Protein AF-A0A945GCM0-F1 (afdb_monomer_lite)

Secondary structure (DSSP, 8-state):
-HHHHHHHHHHHHHHHHHHHHHHHHHHTS-S-------TT-------SGGG-PPPS--TTEEEEEETTEEEEEE---HHHHHHHHTTPEEEEEE-TTS-EEEEEEPTTS-EEEHHHHHTTSS-TTS--TTSSEEEEEEEE-TT-SS-EEEEETTS-EEEEEESSHHHHHHHHHHTTS---EEEEEEEEES-SSGGGEEEEEEEEEE-TT-------HHHHHHHHHHHHHT-HHHHHHTEEEEEEEEEEE-SSTTEEEEEEEEEETTTEEEEEEEEEETTEEEEEEE--S--PPPBPSGGGTT-SS-------EEEEEEE--TT--SS---EEEEEESSHHHHHT---SSEEEEEEEES----

pLDDT: mean 76.61, std 16.6, range [28.48, 97.81]

Foldseek 3Di:
DPVVVVVVVVVVVVVVCCVVVVVVVVVVPPDDPDDDDDDPPDDDQDDALVVPDDDPDDQFWGFHDDPSDGDTDGNDDSLCVVLVVLVWDWDWDQQLLRDTWIKTQHPVRAIDTSVCVVVVVDDPPRGDVVPAKFKFAWEFQPPDPQTIWTQTPVRDIAGEDAPDLSVRLASVARYPVRFIWMFGADKDACPPTRVNIYGHTDDTPGPHPDDFQHDDPVLLVVLQVVCCVPDPCCVVQVWDDKDWPDWADDSHSAWIWTWIWTAGPRPGIWIWIFIDGSSDTPDIGTPPDPPPDFAALPVLPPPPDDDPQFFKKKFKKWFADPPDPDDDTDIDIDMDRDQNRQQPDDDPGMHTRGIGTDYDDD

Sequence (362 aa):
MQKKYLILFFLILIVIALGVGGWFFYSYNLDDEKVILNVNNNVLTCEKNEDCIPDEPLVGAQYLYENNKCTKKSLGSPASTYCQKENGTLEERIDIRGGKYMVCIFNDNSECEEWKFFKEECSPGDFDPNDNVWEGKIIRLRGAVYDDYFEMLNGEKIGIDSTDSNIKDILIAIQDKNETIKISGEIEENVSDVGNKRLNAKEILDLGEITFKEVSQDESQEVALKAVEDSDDYIKDKGEKIELIETIKVNCPYCWTFRFYYFSKKAGEKILDVLMQEGEVKDISFVSEKKQKLYDCIEFAIVETCTSEHDPVCAKIQELIPGINESTKNMKWKDFSNACEACTYSGKTETVVGYKMGKCQN

Structure (mmCIF, N/CA/C/O backbone):
data_AF-A0A945GCM0-F1
#
_entry.id   AF-A0A945GCM0-F1
#
loop_
_atom_site.group_PDB
_atom_site.id
_atom_site.type_symbol
_atom_site.label_atom_id
_atom_site.label_alt_id
_atom_site.label_comp_id
_atom_site.label_asym_id
_atom_site.label_entity_id
_atom_site.label_seq_id
_atom_site.pdbx_PDB_ins_code
_atom_site.Cartn_x
_atom_site.Cartn_y
_atom_site.Cartn_z
_atom_site.occupancy
_atom_site.B_iso_or_equiv
_atom_site.auth_seq_id
_atom_site.auth_comp_id
_atom_site.auth_asym_id
_atom_site.auth_atom_id
_atom_site.pdbx_PDB_model_num
ATOM 1 N N . MET A 1 1 ? -24.389 72.330 50.801 1.00 56.88 1 MET A N 1
ATOM 2 C CA . MET A 1 1 ? -24.071 70.883 50.738 1.00 56.88 1 MET A CA 1
ATOM 3 C C . MET A 1 1 ? -23.761 70.358 49.329 1.00 56.88 1 MET A C 1
ATOM 5 O O . MET A 1 1 ? -23.033 69.385 49.240 1.00 56.88 1 MET A O 1
ATOM 9 N N . GLN A 1 2 ? -24.196 70.993 48.230 1.00 60.78 2 GLN A N 1
ATOM 10 C CA . GLN A 1 2 ? -24.051 70.435 46.868 1.00 60.78 2 GLN A CA 1
ATOM 11 C C . GLN A 1 2 ? -22.624 70.399 46.271 1.00 60.78 2 GLN A C 1
ATOM 13 O O . GLN A 1 2 ? -22.307 69.466 45.543 1.00 60.78 2 GLN A O 1
ATOM 18 N N . LYS A 1 3 ? -21.720 71.339 46.598 1.00 59.78 3 LYS A N 1
ATOM 19 C CA . LYS A 1 3 ? -20.359 71.360 46.004 1.00 59.78 3 LYS A CA 1
ATOM 20 C C . LYS A 1 3 ? -19.462 70.182 46.423 1.00 59.78 3 LYS A C 1
ATOM 22 O O . LYS A 1 3 ? -18.618 69.769 45.639 1.00 59.78 3 LYS A O 1
ATOM 27 N N . LYS A 1 4 ? -19.654 69.615 47.625 1.00 65.69 4 LYS A N 1
ATOM 28 C CA . LYS A 1 4 ? -18.869 68.453 48.093 1.00 65.69 4 LYS A CA 1
ATOM 29 C C . LYS A 1 4 ? -19.227 67.169 47.336 1.00 65.69 4 LYS A C 1
ATOM 31 O O . LYS A 1 4 ? -18.333 66.397 47.016 1.00 65.69 4 LYS A O 1
ATOM 36 N N . TYR A 1 5 ? -20.501 66.983 46.991 1.00 73.38 5 TYR A N 1
ATOM 37 C CA . TYR A 1 5 ? -20.947 65.823 46.214 1.00 73.38 5 TYR A CA 1
ATOM 38 C C . TYR A 1 5 ? -20.527 65.904 44.745 1.00 73.38 5 TYR A C 1
ATOM 40 O O . TYR A 1 5 ? -20.232 64.877 44.149 1.00 73.38 5 TYR A O 1
ATOM 48 N N . LEU A 1 6 ? -20.414 67.114 44.185 1.00 72.62 6 LEU A N 1
ATOM 49 C CA . LEU A 1 6 ? -19.946 67.300 42.810 1.00 72.62 6 LEU A CA 1
ATOM 50 C C . LEU A 1 6 ? -18.472 66.891 42.643 1.00 72.62 6 LEU A C 1
ATOM 52 O O . LEU A 1 6 ? -18.127 66.213 41.683 1.00 72.62 6 LEU A O 1
ATOM 56 N N . ILE A 1 7 ? -17.615 67.241 43.608 1.00 75.44 7 ILE A N 1
ATOM 57 C CA . ILE A 1 7 ? -16.197 66.843 43.599 1.00 75.44 7 ILE A CA 1
ATOM 58 C C . ILE A 1 7 ? -16.058 65.329 43.806 1.00 75.44 7 ILE A C 1
ATOM 60 O O . ILE A 1 7 ? -15.274 64.684 43.116 1.00 75.44 7 ILE A O 1
ATOM 64 N N . LEU A 1 8 ? -16.856 64.750 44.710 1.00 76.75 8 LEU A N 1
ATOM 65 C CA . LEU A 1 8 ? -16.851 63.306 44.952 1.00 76.75 8 LEU A CA 1
ATOM 66 C C . LEU A 1 8 ? -17.317 62.516 43.716 1.00 76.75 8 LEU A C 1
ATOM 68 O O . LEU A 1 8 ? -16.736 61.487 43.392 1.00 76.75 8 LEU A O 1
ATOM 72 N N . PHE A 1 9 ? -18.310 63.027 42.985 1.00 79.44 9 PHE A N 1
ATOM 73 C CA . PHE A 1 9 ? -18.806 62.421 41.749 1.00 79.44 9 PHE A CA 1
ATOM 74 C C . PHE A 1 9 ? -17.761 62.442 40.622 1.00 79.44 9 PHE A C 1
ATOM 76 O O . PHE A 1 9 ? -17.556 61.430 39.956 1.00 79.44 9 PHE A O 1
ATOM 83 N N . PHE A 1 10 ? -17.037 63.555 40.452 1.00 79.62 10 PHE A N 1
ATOM 84 C CA . PHE A 1 10 ? -15.942 63.635 39.477 1.00 79.62 10 PHE A CA 1
ATOM 85 C C . PHE A 1 10 ? -14.766 62.715 39.830 1.00 79.62 10 PHE A C 1
ATOM 87 O O . PHE A 1 10 ? -14.197 62.092 38.938 1.00 79.62 10 PHE A O 1
ATOM 94 N N . LEU A 1 11 ? -14.433 62.570 41.117 1.00 79.31 11 LEU A N 1
ATOM 95 C CA . LEU A 1 11 ? -13.392 61.635 41.557 1.00 79.31 11 LEU A CA 1
ATOM 96 C C . LEU A 1 11 ? -13.779 60.175 41.285 1.00 79.31 11 LEU A C 1
ATOM 98 O O . LEU A 1 11 ? -12.941 59.404 40.828 1.00 79.31 11 LEU A O 1
ATOM 102 N N . ILE A 1 12 ? -15.047 59.803 41.489 1.00 80.25 12 ILE A N 1
ATOM 103 C CA . ILE A 1 12 ? -15.540 58.451 41.184 1.00 80.25 12 ILE A CA 1
ATOM 104 C C . ILE A 1 12 ? -15.491 58.173 39.673 1.00 80.25 12 ILE A C 1
ATOM 106 O O . ILE A 1 12 ? -15.042 57.104 39.269 1.00 80.25 12 ILE A O 1
ATOM 110 N N . LEU A 1 13 ? -15.874 59.137 38.828 1.00 77.44 13 LEU A N 1
ATOM 111 C CA . LEU A 1 13 ? -15.797 58.982 37.370 1.00 77.44 13 LEU A CA 1
ATOM 112 C C . LEU A 1 13 ? -14.358 58.824 36.861 1.00 77.44 13 LEU A C 1
ATOM 114 O O . LEU A 1 13 ? -14.125 58.028 35.956 1.00 77.44 13 LEU A O 1
ATOM 118 N N . ILE A 1 14 ? -13.392 59.526 37.458 1.00 76.62 14 ILE A N 1
ATOM 119 C CA . ILE A 1 14 ? -11.970 59.383 37.110 1.00 76.62 14 ILE A CA 1
ATOM 120 C C . ILE A 1 14 ? -11.447 57.997 37.509 1.00 76.62 14 ILE A C 1
ATOM 122 O O . ILE A 1 14 ? -10.741 57.367 36.727 1.00 76.62 14 ILE A O 1
ATOM 126 N N . VAL A 1 15 ? -11.828 57.483 38.682 1.00 76.94 15 VAL A N 1
ATOM 127 C CA . VAL A 1 15 ? -11.426 56.136 39.127 1.00 76.94 15 VAL A CA 1
ATOM 128 C C . VAL A 1 15 ? -12.035 55.048 38.234 1.00 76.94 15 VAL A C 1
ATOM 130 O O . VAL A 1 15 ? -11.342 54.098 37.881 1.00 76.94 15 VAL A O 1
ATOM 133 N N . ILE A 1 16 ? -13.290 55.206 37.799 1.00 74.31 16 ILE A N 1
ATOM 134 C CA . ILE A 1 16 ? -13.929 54.278 36.853 1.00 74.31 16 ILE A CA 1
ATOM 135 C C . ILE A 1 16 ? -13.265 54.367 35.470 1.00 74.31 16 ILE A C 1
ATOM 137 O O . ILE A 1 16 ? -12.965 53.334 34.879 1.00 74.31 16 ILE A O 1
ATOM 141 N N . ALA A 1 17 ? -12.965 55.569 34.966 1.00 71.31 17 ALA A N 1
ATOM 142 C CA . ALA A 1 17 ? -12.288 55.744 33.679 1.00 71.31 17 ALA A CA 1
ATOM 143 C C . ALA A 1 17 ? -10.867 55.147 33.671 1.00 71.31 17 ALA A C 1
ATOM 145 O O . ALA A 1 17 ? -10.471 54.529 32.685 1.00 71.31 17 ALA A O 1
ATOM 146 N N . LEU A 1 18 ? -10.126 55.268 34.778 1.00 70.00 18 LEU A N 1
ATOM 147 C CA . LEU A 1 18 ? -8.803 54.653 34.933 1.00 70.00 18 LEU A CA 1
ATOM 148 C C . LEU A 1 18 ? -8.882 53.130 35.124 1.00 70.00 18 LEU A C 1
ATOM 150 O O . LEU A 1 18 ? -8.037 52.416 34.595 1.00 70.00 18 LEU A O 1
ATOM 154 N N . GLY A 1 19 ? -9.904 52.618 35.818 1.00 70.00 19 GLY A N 1
ATOM 155 C CA . GLY A 1 19 ? -10.116 51.178 35.993 1.00 70.00 19 GLY A CA 1
ATOM 156 C C . GLY A 1 19 ? -10.526 50.466 34.699 1.00 70.00 19 GLY A C 1
ATOM 157 O O . GLY A 1 19 ? -9.958 49.433 34.358 1.00 70.00 19 GLY A O 1
ATOM 158 N N . VAL A 1 20 ? -11.466 51.041 33.940 1.00 65.25 20 VAL A N 1
ATOM 159 C CA . VAL A 1 20 ? -11.946 50.459 32.673 1.00 65.25 20 VAL A CA 1
ATOM 160 C C . VAL A 1 20 ? -10.928 50.677 31.548 1.00 65.25 20 VAL A C 1
ATOM 162 O O . VAL A 1 20 ? -10.665 49.756 30.779 1.00 65.25 20 VAL A O 1
ATOM 165 N N . GLY A 1 21 ? -10.289 51.852 31.485 1.00 55.97 21 GLY A N 1
ATOM 166 C CA . GLY A 1 21 ? -9.216 52.135 30.526 1.00 55.97 21 GLY A CA 1
ATOM 167 C C . GLY A 1 21 ? -7.956 51.302 30.775 1.00 55.97 21 GLY A C 1
ATOM 168 O O . GLY A 1 21 ? -7.354 50.812 29.824 1.00 55.97 21 GLY A O 1
ATOM 169 N N . GLY A 1 22 ? -7.594 51.071 32.043 1.00 55.03 22 GLY A N 1
ATOM 170 C CA . GLY A 1 22 ? -6.481 50.195 32.417 1.00 55.03 22 GLY A CA 1
ATOM 171 C C . GLY A 1 22 ? -6.738 48.726 32.079 1.00 55.03 22 GLY A C 1
ATOM 172 O O . GLY A 1 22 ? -5.829 48.046 31.611 1.00 55.03 22 GLY A O 1
ATOM 173 N N . TRP A 1 23 ? -7.977 48.246 32.231 1.00 53.69 23 TRP A N 1
ATOM 174 C CA . TRP A 1 23 ? -8.336 46.871 31.873 1.00 53.69 23 TRP A CA 1
ATOM 175 C C . TRP A 1 23 ? -8.374 46.654 30.351 1.00 53.69 23 TRP A C 1
ATOM 177 O O . TRP A 1 23 ? -7.857 45.650 29.870 1.00 53.69 23 TRP A O 1
ATOM 187 N N . PHE A 1 24 ? -8.859 47.632 29.572 1.00 49.84 24 PHE A N 1
ATOM 188 C CA . PHE A 1 24 ? -8.786 47.582 28.104 1.00 49.84 24 PHE A CA 1
ATOM 189 C C . PHE A 1 24 ? -7.348 47.679 27.566 1.00 49.84 24 PHE A C 1
ATOM 191 O O . PHE A 1 24 ? -7.035 47.009 26.589 1.00 49.84 24 PHE A O 1
ATOM 198 N N . PHE A 1 25 ? -6.456 48.451 28.200 1.00 48.19 25 PHE A N 1
ATOM 199 C CA . PHE A 1 25 ? -5.049 48.553 27.776 1.00 48.19 25 PHE A CA 1
ATOM 200 C C . PHE A 1 25 ? -4.215 47.321 28.168 1.00 48.19 25 PHE A C 1
ATOM 202 O O . PHE A 1 25 ? -3.296 46.938 27.444 1.00 48.19 25 PHE A O 1
ATOM 209 N N . TYR A 1 26 ? -4.551 46.679 29.293 1.00 41.47 26 TYR A N 1
ATOM 210 C CA . TYR A 1 26 ? -3.929 45.426 29.731 1.00 41.47 26 TYR A CA 1
ATOM 211 C C . TYR A 1 26 ? -4.426 44.221 28.916 1.00 41.47 26 TYR A C 1
ATOM 213 O O . TYR A 1 26 ? -3.650 43.318 28.627 1.00 41.47 26 TYR A O 1
ATOM 221 N N . SER A 1 27 ? -5.686 44.236 28.467 1.00 43.31 27 SER A N 1
ATOM 222 C CA . SER A 1 27 ? -6.256 43.155 27.650 1.00 43.31 27 SER A CA 1
ATOM 223 C C . SER A 1 27 ? -5.961 43.273 26.145 1.00 43.31 27 SER A C 1
ATOM 225 O O . SER A 1 27 ? -6.258 42.333 25.420 1.00 43.31 27 SER A O 1
ATOM 227 N N . TYR A 1 28 ? -5.372 44.383 25.672 1.00 40.66 28 TYR A N 1
ATOM 228 C CA . TYR A 1 28 ? -4.916 44.563 24.277 1.00 40.66 28 TYR A CA 1
ATOM 229 C C . TYR A 1 28 ? -3.402 44.350 24.075 1.00 40.66 28 TYR A C 1
ATOM 231 O O . TYR A 1 28 ? -2.911 44.530 22.966 1.00 40.66 28 TYR A O 1
ATOM 239 N N . ASN A 1 29 ? -2.659 43.972 25.124 1.00 40.47 29 ASN A N 1
ATOM 240 C CA . ASN A 1 29 ? -1.226 43.635 25.049 1.00 40.47 29 ASN A CA 1
ATOM 241 C C . ASN A 1 29 ? -0.925 42.172 25.421 1.00 40.47 29 ASN A C 1
ATOM 243 O O . ASN A 1 29 ? 0.203 41.829 25.761 1.00 40.47 29 ASN A O 1
ATOM 247 N N . LEU A 1 30 ? -1.928 41.302 25.353 1.00 41.19 30 LEU A N 1
ATOM 248 C CA . LEU A 1 30 ? -1.775 39.860 25.495 1.00 41.19 30 LEU A CA 1
ATOM 249 C C . LEU A 1 30 ? -2.410 39.213 24.269 1.00 41.19 30 LEU A C 1
ATOM 251 O O . LEU A 1 30 ? -3.547 38.776 24.341 1.00 41.19 30 LEU A O 1
ATOM 255 N N . ASP A 1 31 ? -1.701 39.246 23.143 1.00 35.09 31 ASP A N 1
ATOM 256 C CA . ASP A 1 31 ? -1.637 38.099 22.239 1.00 35.09 31 ASP A CA 1
ATOM 257 C C . ASP A 1 31 ? -0.448 38.236 21.271 1.00 35.09 31 ASP A C 1
ATOM 259 O O . ASP A 1 31 ? -0.264 39.242 20.587 1.00 35.09 31 ASP A O 1
ATOM 263 N N . ASP A 1 32 ? 0.346 37.165 21.275 1.00 37.09 32 ASP A N 1
ATOM 264 C CA . ASP A 1 32 ? 1.418 36.780 20.356 1.00 37.09 32 ASP A CA 1
ATOM 265 C C . ASP A 1 32 ? 2.792 37.468 20.456 1.00 37.09 32 ASP A C 1
ATOM 267 O O . ASP A 1 32 ? 3.440 37.810 19.466 1.00 37.09 32 ASP A O 1
ATOM 271 N N . GLU A 1 33 ? 3.360 37.440 21.662 1.00 40.44 33 GLU A N 1
ATOM 272 C CA . GLU A 1 33 ? 4.740 36.957 21.777 1.00 40.44 33 GLU A CA 1
ATOM 273 C C . GLU A 1 33 ? 4.739 35.444 21.474 1.00 40.44 33 GLU A C 1
ATOM 275 O O . GLU A 1 33 ? 4.429 34.625 22.337 1.00 40.44 33 GLU A O 1
ATOM 280 N N . LYS A 1 34 ? 5.044 35.046 20.230 1.00 35.66 34 LYS A N 1
ATOM 281 C CA . LYS A 1 34 ? 5.357 33.645 19.889 1.00 35.66 34 LYS A CA 1
ATOM 282 C C . LYS A 1 34 ? 6.627 33.537 19.051 1.00 35.66 34 LYS A C 1
ATOM 284 O O . LYS A 1 34 ? 6.614 33.567 17.825 1.00 35.66 34 LYS A O 1
ATOM 289 N N . VAL A 1 35 ? 7.720 33.456 19.810 1.00 28.48 35 VAL A N 1
ATOM 290 C CA . VAL A 1 35 ? 8.760 32.415 19.774 1.00 28.48 35 VAL A CA 1
ATOM 291 C C . VAL A 1 35 ? 9.255 31.975 18.391 1.00 28.48 35 VAL A C 1
ATOM 293 O O . VAL A 1 35 ? 8.584 31.246 17.666 1.00 28.48 35 VAL A O 1
ATOM 296 N N . ILE A 1 36 ? 10.527 32.275 18.124 1.00 41.09 36 ILE A N 1
ATOM 297 C CA . ILE A 1 36 ? 11.419 31.390 17.366 1.00 41.09 36 ILE A CA 1
ATOM 298 C C . ILE A 1 36 ? 12.637 31.142 18.264 1.00 41.09 36 ILE A C 1
ATOM 300 O O . ILE A 1 36 ? 13.264 32.089 18.732 1.00 41.09 36 ILE A O 1
ATOM 304 N N . LEU A 1 37 ? 12.930 29.872 18.547 1.00 33.72 37 LEU A N 1
ATOM 305 C CA . LEU A 1 37 ? 14.079 29.440 19.345 1.00 33.72 37 LEU A CA 1
ATOM 306 C C . LEU A 1 37 ? 15.321 29.307 18.449 1.00 33.72 37 LEU A C 1
ATOM 308 O O . LEU A 1 37 ? 15.250 28.649 17.413 1.00 33.72 37 LEU A O 1
ATOM 312 N N . ASN A 1 38 ? 16.460 29.850 18.891 1.00 41.91 38 ASN A N 1
ATOM 313 C CA . ASN A 1 38 ? 17.788 29.313 18.573 1.00 41.91 38 ASN A CA 1
ATOM 314 C C . ASN A 1 38 ? 18.587 29.153 19.889 1.00 41.91 38 ASN A C 1
ATOM 316 O O . ASN A 1 38 ? 18.409 29.908 20.847 1.00 41.91 38 ASN A O 1
ATOM 320 N N . VAL A 1 39 ? 19.435 28.128 19.921 1.00 44.47 39 VAL A N 1
ATOM 321 C CA . VAL A 1 39 ? 20.019 27.348 21.020 1.00 44.47 39 VAL A CA 1
ATOM 322 C C . VAL A 1 39 ? 20.810 28.154 22.067 1.00 44.47 39 VAL A C 1
ATOM 324 O O . VAL A 1 39 ? 21.116 27.612 23.121 1.00 44.47 39 VAL A O 1
ATOM 327 N N . ASN A 1 40 ? 21.082 29.452 21.871 1.00 42.78 40 ASN A N 1
ATOM 328 C CA . ASN A 1 40 ? 21.893 30.254 22.808 1.00 42.78 40 ASN A CA 1
ATOM 329 C C . ASN A 1 40 ? 21.258 31.574 23.298 1.00 42.78 40 ASN A C 1
ATOM 331 O O . ASN A 1 40 ? 21.956 32.405 23.875 1.00 42.78 40 ASN A O 1
ATOM 335 N N . ASN A 1 41 ? 19.945 31.764 23.128 1.00 43.44 41 ASN A N 1
ATOM 336 C CA . ASN A 1 41 ? 19.143 32.751 23.875 1.00 43.44 41 ASN A CA 1
ATOM 337 C C . ASN A 1 41 ? 19.597 34.239 23.838 1.00 43.44 41 ASN A C 1
ATOM 339 O O . ASN A 1 41 ? 19.288 34.990 24.763 1.00 43.44 41 ASN A O 1
ATOM 343 N N . ASN A 1 42 ? 20.272 34.699 22.775 1.00 41.50 42 ASN A N 1
ATOM 344 C CA . ASN A 1 42 ? 20.586 36.122 22.559 1.00 41.50 42 ASN A CA 1
ATOM 345 C C . ASN A 1 42 ? 19.757 36.715 21.402 1.00 41.50 42 ASN A C 1
ATOM 347 O O . ASN A 1 42 ? 19.630 36.102 20.345 1.00 41.50 42 ASN A O 1
ATOM 351 N N . VAL A 1 43 ? 19.203 37.915 21.616 1.00 39.19 43 VAL A N 1
ATOM 352 C CA . VAL A 1 43 ? 18.285 38.629 20.705 1.00 39.19 43 VAL A CA 1
ATOM 353 C C . VAL A 1 43 ? 19.062 39.309 19.572 1.00 39.19 43 VAL A C 1
ATOM 355 O O . VAL A 1 43 ? 19.948 40.116 19.848 1.00 39.19 43 VAL A O 1
ATOM 358 N N . LEU A 1 44 ? 18.702 39.055 18.309 1.00 46.03 44 LEU A N 1
ATOM 359 C CA . LEU A 1 44 ? 19.162 39.848 17.164 1.00 46.03 44 LEU A CA 1
ATOM 360 C C . LEU A 1 44 ? 17.964 40.424 16.403 1.00 46.03 44 LEU A C 1
ATOM 362 O O . LEU A 1 44 ? 17.046 39.708 16.012 1.00 46.03 44 LEU A O 1
ATOM 366 N N . THR A 1 45 ? 17.984 41.739 16.208 1.00 43.91 45 THR A N 1
ATOM 367 C CA . THR A 1 45 ? 17.124 42.472 15.276 1.00 43.91 45 THR A CA 1
ATOM 368 C C . THR A 1 45 ? 17.833 42.528 13.924 1.00 43.91 45 THR A C 1
ATOM 370 O O . THR A 1 45 ? 18.936 43.065 13.852 1.00 43.91 45 THR A O 1
ATOM 373 N N . CYS A 1 46 ? 17.231 41.973 12.873 1.00 51.19 46 CYS A N 1
ATOM 374 C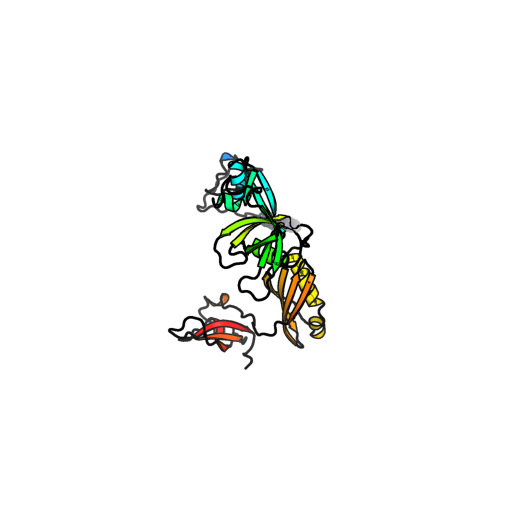 CA . CYS A 1 46 ? 17.788 41.968 11.515 1.00 51.19 46 CYS A CA 1
ATOM 375 C C . CYS A 1 46 ? 17.260 43.171 10.718 1.00 51.19 46 CYS A C 1
ATOM 377 O O . CYS A 1 46 ? 16.071 43.476 10.808 1.00 51.19 46 CYS A O 1
ATOM 379 N N . GLU A 1 47 ? 18.107 43.822 9.917 1.00 52.81 47 GLU A N 1
ATOM 380 C CA . GLU A 1 47 ? 17.706 44.949 9.056 1.00 52.81 47 GLU A CA 1
ATOM 381 C C . GLU A 1 47 ? 17.779 44.598 7.559 1.00 52.81 47 GLU A C 1
ATOM 383 O O . GLU A 1 47 ? 17.201 45.312 6.733 1.00 52.81 47 GLU A O 1
ATOM 388 N N . LYS A 1 48 ? 18.484 43.515 7.188 1.00 57.62 48 LYS A N 1
ATOM 389 C CA . LYS A 1 48 ? 18.696 43.092 5.792 1.00 57.62 48 LYS A CA 1
ATOM 390 C C . LYS A 1 48 ? 18.716 41.568 5.630 1.00 57.62 48 LYS A C 1
ATOM 392 O O . LYS A 1 48 ? 18.875 40.823 6.590 1.00 57.62 48 LYS A O 1
ATOM 397 N N . ASN A 1 49 ? 18.594 41.104 4.381 1.00 51.91 49 ASN A N 1
ATOM 398 C CA . ASN A 1 49 ? 18.640 39.677 4.022 1.00 51.91 49 ASN A CA 1
ATOM 399 C C . ASN A 1 49 ? 19.928 38.977 4.482 1.00 51.91 49 ASN A C 1
ATOM 401 O O . ASN A 1 49 ? 19.880 37.798 4.820 1.00 51.91 49 ASN A O 1
ATOM 405 N N . GLU A 1 50 ? 21.064 39.684 4.499 1.00 54.72 50 GLU A N 1
ATOM 406 C CA . GLU A 1 50 ? 22.354 39.116 4.912 1.00 54.72 50 GLU A CA 1
ATOM 407 C C . GLU A 1 50 ? 22.403 38.739 6.406 1.00 54.72 50 GLU A C 1
ATOM 409 O O . GLU A 1 50 ? 23.241 37.932 6.801 1.00 54.72 50 GLU A O 1
ATOM 414 N N . ASP A 1 51 ? 21.486 39.276 7.219 1.00 54.94 51 ASP A N 1
ATOM 415 C CA . ASP A 1 51 ? 21.392 38.996 8.656 1.00 54.94 51 ASP A CA 1
ATOM 416 C C . ASP A 1 51 ? 20.603 37.704 8.956 1.00 54.94 51 ASP A C 1
ATOM 418 O O . ASP A 1 51 ? 20.639 37.199 10.079 1.00 54.94 51 ASP A O 1
ATOM 422 N N . CYS A 1 52 ? 19.881 37.152 7.973 1.00 58.41 52 CYS A N 1
ATOM 423 C CA . CYS A 1 52 ? 19.115 35.913 8.113 1.00 58.41 52 CYS A CA 1
ATOM 424 C C . CYS A 1 52 ? 20.010 34.689 7.806 1.00 58.41 52 CYS A C 1
ATOM 426 O O . CYS A 1 52 ? 19.827 34.013 6.792 1.00 58.41 52 CYS A O 1
ATOM 428 N N . ILE A 1 53 ? 21.004 34.411 8.656 1.00 54.16 53 ILE A N 1
ATOM 429 C CA . ILE A 1 53 ? 21.932 33.277 8.480 1.00 54.16 53 ILE A CA 1
ATOM 430 C C . ILE A 1 53 ? 21.308 32.000 9.082 1.00 54.16 53 ILE A C 1
ATOM 432 O O . ILE A 1 53 ? 20.976 32.004 10.269 1.00 54.16 53 ILE A O 1
ATOM 436 N N . PRO A 1 54 ? 21.121 30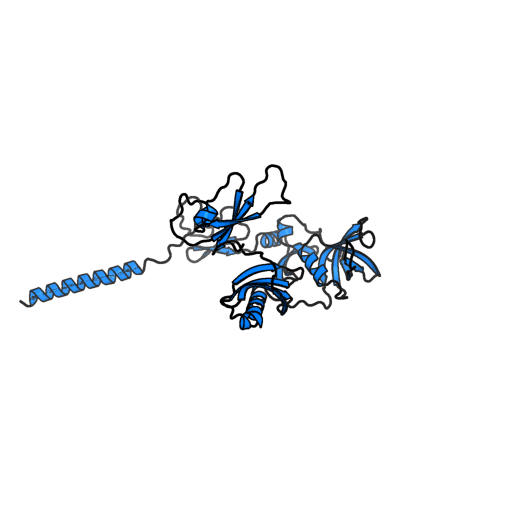.909 8.313 1.00 52.34 54 PRO A N 1
ATOM 437 C CA . PRO A 1 54 ? 20.665 29.636 8.866 1.00 52.34 54 PRO A CA 1
ATOM 438 C C . PRO A 1 54 ? 21.787 28.939 9.650 1.00 52.34 54 PRO A C 1
ATOM 440 O O . PRO A 1 54 ? 22.953 29.019 9.264 1.00 52.34 54 PRO A O 1
ATOM 443 N N . ASP A 1 55 ? 21.431 28.186 10.694 1.00 45.47 55 ASP A N 1
ATOM 444 C CA . ASP A 1 55 ? 22.335 27.163 11.226 1.00 45.47 55 ASP A CA 1
ATOM 445 C C . ASP A 1 55 ? 22.486 26.057 10.173 1.00 45.47 55 ASP A C 1
ATOM 447 O O . ASP A 1 55 ? 21.497 25.530 9.647 1.00 45.47 55 ASP A O 1
ATOM 451 N N . GLU A 1 56 ? 23.726 25.726 9.820 1.00 49.66 56 GLU A N 1
ATOM 452 C CA . GLU A 1 56 ? 23.995 24.619 8.908 1.00 49.66 56 GLU A CA 1
ATOM 453 C C . GLU A 1 56 ? 23.638 23.257 9.541 1.00 49.66 56 GLU A C 1
ATOM 455 O O . GLU A 1 56 ? 23.829 23.072 10.746 1.00 49.66 56 GLU A O 1
ATOM 460 N N . PRO A 1 57 ? 23.208 22.261 8.737 1.00 46.69 57 PRO A N 1
ATOM 461 C CA . PRO A 1 57 ? 22.873 22.335 7.318 1.00 46.69 57 PRO A CA 1
ATOM 462 C C . PRO A 1 57 ? 21.354 22.211 7.118 1.00 46.69 57 PRO A C 1
ATOM 464 O O . PRO A 1 57 ? 20.796 21.115 7.126 1.00 46.69 57 PRO A O 1
ATOM 467 N N . LEU A 1 58 ? 20.666 23.330 6.879 1.00 47.75 58 LEU A N 1
ATOM 468 C CA . LEU A 1 58 ? 19.296 23.312 6.356 1.00 47.75 58 LEU A CA 1
ATOM 469 C C . LEU A 1 58 ? 19.319 23.464 4.832 1.00 47.75 58 LEU A C 1
ATOM 471 O O . LEU A 1 58 ? 19.203 24.561 4.288 1.00 47.75 58 LEU A O 1
ATOM 475 N N . VAL A 1 59 ? 19.455 22.338 4.131 1.00 47.03 59 VAL A N 1
ATOM 476 C CA . VAL A 1 59 ? 19.210 22.263 2.685 1.00 47.03 59 VAL A CA 1
ATOM 477 C C . VAL A 1 59 ? 17.689 22.338 2.462 1.00 47.03 59 VAL A C 1
ATOM 479 O O . VAL A 1 59 ? 16.940 21.629 3.126 1.00 47.03 59 VAL A O 1
ATOM 482 N N . GLY A 1 60 ? 17.209 23.216 1.575 1.00 46.38 60 GLY A N 1
ATOM 483 C CA . GLY A 1 60 ? 15.784 23.296 1.190 1.00 46.38 60 GLY A CA 1
ATOM 484 C C . GLY A 1 60 ? 14.959 24.443 1.798 1.00 46.38 60 GLY A C 1
ATOM 485 O O . GLY A 1 60 ? 13.755 24.532 1.557 1.00 46.38 60 GLY A O 1
ATOM 486 N N . ALA A 1 61 ? 15.563 25.374 2.545 1.00 50.59 61 ALA A N 1
ATOM 487 C CA . ALA A 1 61 ? 14.887 26.611 2.952 1.00 50.59 61 ALA A CA 1
ATOM 488 C C . ALA A 1 61 ? 15.801 27.835 2.832 1.00 50.59 61 ALA A C 1
ATOM 490 O O . ALA A 1 61 ? 16.960 27.790 3.231 1.00 50.59 61 ALA A O 1
ATOM 491 N N . GLN A 1 62 ? 15.259 28.940 2.318 1.00 53.59 62 GLN A N 1
ATOM 492 C CA . GLN A 1 62 ? 15.889 30.260 2.368 1.00 53.59 62 GLN A CA 1
ATOM 493 C C . GLN A 1 62 ? 15.109 31.139 3.340 1.00 53.59 62 GLN A C 1
ATOM 495 O O . GLN A 1 62 ? 13.878 31.108 3.359 1.00 53.59 62 GLN A O 1
ATOM 500 N N . TYR A 1 63 ? 15.803 31.953 4.128 1.00 57.19 63 TYR A N 1
ATOM 501 C CA . TYR A 1 63 ? 15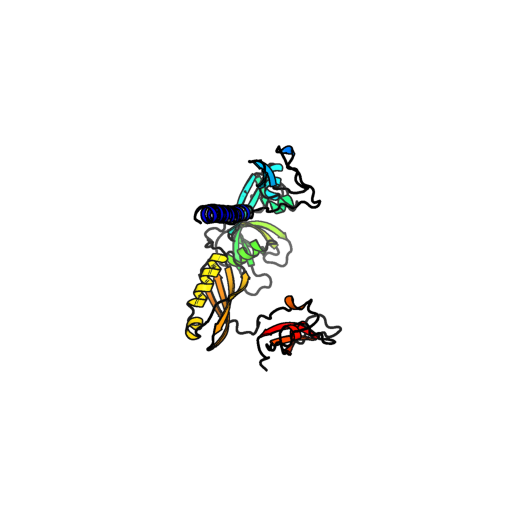.167 33.013 4.901 1.00 57.19 63 TYR A CA 1
ATOM 502 C C . TYR A 1 63 ? 15.231 34.312 4.094 1.00 57.19 63 TYR A C 1
ATOM 504 O O . TYR A 1 63 ? 16.310 34.744 3.698 1.00 57.19 63 TYR A O 1
ATOM 512 N N . LEU A 1 64 ? 14.070 34.905 3.811 1.00 56.47 64 LEU A N 1
ATOM 513 C CA . LEU A 1 64 ? 13.956 36.200 3.136 1.00 56.47 64 LEU A CA 1
ATOM 514 C C . LEU A 1 64 ? 13.416 37.241 4.114 1.00 56.47 64 LEU A C 1
ATOM 516 O O . LEU A 1 64 ? 12.453 36.985 4.837 1.00 56.47 64 LEU A O 1
ATOM 520 N N . TYR A 1 65 ? 14.030 38.416 4.120 1.00 56.12 65 TYR A N 1
ATOM 521 C CA . TYR A 1 65 ? 13.574 39.578 4.860 1.00 56.12 65 TYR A CA 1
ATOM 522 C C . TYR A 1 65 ? 12.377 40.210 4.149 1.00 56.12 65 TYR A C 1
ATOM 524 O O . TYR A 1 65 ? 12.510 40.822 3.088 1.00 56.12 65 TYR A O 1
ATOM 532 N N . GLU A 1 66 ? 11.206 40.090 4.763 1.00 59.47 66 GLU A N 1
ATOM 533 C CA . GLU A 1 66 ? 9.982 40.759 4.332 1.00 59.47 66 GLU A CA 1
ATOM 534 C C . GLU A 1 66 ? 9.303 41.371 5.566 1.00 59.47 66 GLU A C 1
ATOM 536 O O . GLU A 1 66 ? 9.180 40.728 6.606 1.00 59.47 66 GLU A O 1
ATOM 541 N N . ASN A 1 67 ? 8.874 42.636 5.478 1.00 60.66 67 ASN A N 1
ATOM 542 C CA . ASN A 1 67 ? 8.147 43.341 6.547 1.00 60.66 67 ASN A CA 1
ATOM 543 C C . ASN A 1 67 ? 8.816 43.283 7.939 1.00 60.66 67 ASN A C 1
ATOM 545 O O . ASN A 1 67 ? 8.153 43.015 8.940 1.00 60.66 67 ASN A O 1
ATOM 549 N N . ASN A 1 68 ? 10.123 43.550 8.012 1.00 58.41 68 ASN A N 1
ATOM 550 C CA . ASN A 1 68 ? 10.906 43.525 9.257 1.00 58.41 68 ASN A CA 1
ATOM 551 C C . ASN A 1 68 ? 10.975 42.150 9.947 1.00 58.41 68 ASN A C 1
ATOM 553 O O . ASN A 1 68 ? 11.177 42.074 11.160 1.00 58.41 68 ASN A O 1
ATOM 557 N N . LYS A 1 69 ? 10.824 41.056 9.188 1.00 53.44 69 LYS A N 1
ATOM 558 C CA . LYS A 1 69 ? 10.917 39.683 9.695 1.00 53.44 69 LYS A CA 1
ATOM 559 C C . LYS A 1 69 ? 11.642 38.772 8.700 1.00 53.44 69 LYS A C 1
ATOM 561 O O . LYS A 1 69 ? 11.422 38.859 7.496 1.00 53.44 69 LYS A O 1
ATOM 566 N N . CYS A 1 70 ? 12.482 37.865 9.205 1.00 56.47 70 CYS A N 1
ATOM 567 C CA . CYS A 1 70 ? 13.004 36.759 8.399 1.00 56.47 70 CYS A CA 1
ATOM 568 C C . CYS A 1 70 ? 11.887 35.717 8.224 1.00 56.47 70 CYS A C 1
ATOM 570 O O . CYS A 1 70 ? 11.454 35.076 9.185 1.00 56.47 70 CYS A O 1
ATOM 572 N N . THR A 1 71 ? 11.416 35.545 6.995 1.00 54.94 71 THR A N 1
ATOM 573 C CA . THR A 1 71 ? 10.360 34.597 6.633 1.00 54.94 71 THR A CA 1
ATOM 574 C C . THR A 1 71 ? 10.994 33.361 6.011 1.00 54.94 71 THR A C 1
ATOM 576 O O . THR A 1 71 ? 11.754 33.470 5.049 1.00 54.94 71 THR A O 1
ATOM 579 N N . LYS A 1 72 ? 10.697 32.176 6.556 1.00 58.78 72 LYS A N 1
ATOM 580 C CA . LYS A 1 72 ? 11.167 30.908 5.987 1.00 58.78 72 LYS A CA 1
ATOM 581 C C . LYS A 1 72 ? 10.410 30.641 4.688 1.00 58.78 72 LYS A C 1
ATOM 583 O O . LYS A 1 72 ? 9.207 30.390 4.716 1.00 58.78 72 LYS A O 1
ATOM 588 N N . LYS A 1 73 ? 11.119 30.659 3.565 1.00 56.03 73 LYS A N 1
ATOM 589 C CA . LYS A 1 73 ? 10.609 30.254 2.258 1.00 56.03 73 LYS A CA 1
ATOM 590 C C . LYS A 1 73 ? 11.155 28.870 1.922 1.00 56.03 73 LYS A C 1
ATOM 592 O O . LYS A 1 73 ? 12.362 28.643 1.984 1.00 56.03 73 LYS A O 1
ATOM 597 N N . SER A 1 74 ? 10.261 27.938 1.598 1.00 52.38 74 SER A N 1
ATOM 598 C CA . SER A 1 74 ? 10.654 26.620 1.091 1.00 52.38 74 SER A CA 1
ATOM 599 C C . SER A 1 74 ? 11.305 26.787 -0.285 1.00 52.38 74 SER A C 1
ATOM 601 O O . SER A 1 74 ? 10.716 27.430 -1.154 1.00 52.38 74 SER A O 1
ATOM 603 N N . LEU A 1 75 ? 12.512 26.247 -0.469 1.00 53.12 75 LEU A N 1
ATOM 604 C CA . LEU A 1 75 ? 13.214 26.201 -1.761 1.00 53.12 75 LEU A CA 1
ATOM 605 C C . LEU A 1 75 ? 12.875 24.926 -2.562 1.00 53.12 75 LEU A C 1
ATOM 607 O O . LEU A 1 75 ? 13.334 24.784 -3.688 1.00 53.12 75 LEU A O 1
ATOM 611 N N . GLY A 1 76 ? 12.062 24.025 -2.005 1.00 60.72 76 GLY A N 1
ATOM 612 C CA . GLY A 1 76 ? 11.906 22.643 -2.471 1.00 60.72 76 GLY A CA 1
ATOM 613 C C . GLY A 1 76 ? 12.525 21.664 -1.470 1.00 60.72 76 GLY A C 1
ATOM 614 O O . GLY A 1 76 ? 13.190 22.086 -0.519 1.00 60.72 76 GLY A O 1
ATOM 615 N N . SER A 1 77 ? 12.293 20.359 -1.639 1.00 70.94 77 SER A N 1
ATOM 616 C CA . SER A 1 77 ? 12.953 19.355 -0.794 1.00 70.94 77 SER A CA 1
ATOM 617 C C . SER A 1 77 ? 14.488 19.436 -0.983 1.00 70.94 77 SER A C 1
ATOM 619 O O . SER A 1 77 ? 14.962 19.934 -2.016 1.00 70.94 77 SER A O 1
ATOM 621 N N . PRO A 1 78 ? 15.307 18.998 -0.004 1.00 81.69 78 PRO A N 1
ATOM 622 C CA . PRO A 1 78 ? 16.756 18.882 -0.185 1.00 81.69 78 PRO A CA 1
ATOM 623 C C . PRO A 1 78 ? 17.134 18.135 -1.467 1.00 81.69 78 PRO A C 1
ATOM 625 O O . PRO A 1 78 ? 18.009 18.580 -2.208 1.00 81.69 78 PRO A O 1
ATOM 628 N N . ALA A 1 79 ? 16.410 17.052 -1.740 1.00 82.06 79 ALA A N 1
ATOM 629 C CA . ALA A 1 79 ? 16.568 16.213 -2.910 1.00 82.06 79 ALA A CA 1
ATOM 630 C C . ALA A 1 79 ? 16.205 16.944 -4.214 1.00 82.06 79 ALA A C 1
ATOM 632 O O . ALA A 1 79 ? 17.006 16.963 -5.149 1.00 82.06 79 ALA A O 1
ATOM 633 N N . SER A 1 80 ? 15.085 17.672 -4.236 1.00 84.19 80 SER A N 1
ATOM 634 C CA . SER A 1 80 ? 14.684 18.524 -5.363 1.00 84.19 80 SER A CA 1
ATOM 635 C C . SER A 1 80 ? 15.762 19.556 -5.699 1.00 84.19 80 SER A C 1
ATOM 637 O O . SER A 1 80 ? 16.149 19.748 -6.852 1.00 84.19 80 SER A O 1
ATOM 639 N N . THR A 1 81 ? 16.279 20.221 -4.664 1.00 84.06 81 THR A N 1
ATOM 640 C CA . THR A 1 81 ? 17.319 21.245 -4.820 1.00 84.06 81 THR A CA 1
ATOM 641 C C . THR A 1 81 ? 18.616 20.637 -5.350 1.00 84.06 81 THR A C 1
ATOM 643 O O . THR A 1 81 ? 19.304 21.252 -6.163 1.00 84.06 81 THR A O 1
ATOM 646 N N . TYR A 1 82 ? 18.966 19.442 -4.874 1.00 87.69 82 TYR A N 1
ATOM 647 C CA . TYR A 1 82 ? 20.150 18.717 -5.317 1.00 87.69 82 TYR A CA 1
ATOM 648 C C . TYR A 1 82 ? 20.046 18.326 -6.794 1.00 87.69 82 TYR A C 1
ATOM 650 O O . TYR A 1 82 ? 20.941 18.664 -7.563 1.00 87.69 82 TYR A O 1
ATOM 658 N N . CYS A 1 83 ? 18.910 17.762 -7.215 1.00 88.44 83 CYS A N 1
ATOM 659 C CA . CYS A 1 83 ? 18.634 17.456 -8.619 1.00 88.44 83 CYS A CA 1
ATOM 660 C C . CYS A 1 83 ? 18.890 18.656 -9.548 1.00 88.44 83 CYS A C 1
ATOM 662 O O . CYS A 1 83 ? 19.640 18.562 -10.518 1.00 88.44 83 CYS A O 1
ATOM 664 N N . GLN A 1 84 ? 18.323 19.818 -9.212 1.00 87.50 84 GLN A N 1
ATOM 665 C CA . GLN A 1 84 ? 18.463 21.031 -10.022 1.00 87.50 84 GLN A CA 1
ATOM 666 C C . GLN A 1 84 ? 19.905 21.559 -10.072 1.00 87.50 84 GLN A C 1
ATOM 668 O O . GLN A 1 84 ? 20.328 22.098 -11.096 1.00 87.50 84 GLN A O 1
ATOM 673 N N . LYS A 1 85 ? 20.673 21.421 -8.979 1.00 87.31 85 LYS A N 1
ATOM 674 C CA . LYS A 1 85 ? 22.092 21.822 -8.934 1.00 87.31 85 LYS A CA 1
ATOM 675 C C . LYS A 1 85 ? 22.967 20.967 -9.844 1.00 87.31 85 LYS A C 1
ATOM 677 O O . LYS A 1 85 ? 23.888 21.500 -10.455 1.00 87.31 85 LYS A O 1
ATOM 682 N N . GLU A 1 86 ? 22.637 19.688 -9.976 1.00 90.44 86 GLU A N 1
ATOM 683 C CA . GLU A 1 86 ? 23.339 18.740 -10.846 1.00 90.44 86 GLU A CA 1
ATOM 684 C C . GLU A 1 86 ? 22.842 18.790 -12.306 1.00 90.44 86 GLU A C 1
ATOM 686 O O . GLU A 1 86 ? 23.078 17.878 -13.093 1.00 90.44 86 GLU A O 1
ATOM 691 N N . ASN A 1 87 ? 22.189 19.890 -12.705 1.00 89.69 87 ASN A N 1
ATOM 692 C CA . ASN A 1 87 ? 21.600 20.105 -14.033 1.00 89.69 87 ASN A CA 1
ATOM 693 C C . ASN A 1 87 ? 20.499 19.100 -14.413 1.00 89.69 87 ASN A C 1
ATOM 695 O O . ASN A 1 87 ? 20.232 18.911 -15.600 1.00 89.69 87 ASN A O 1
ATOM 699 N N . GLY A 1 88 ? 19.858 18.473 -13.426 1.00 89.81 88 GLY A N 1
ATOM 700 C CA . GLY A 1 88 ? 18.672 17.655 -13.631 1.00 89.81 88 GLY A CA 1
ATOM 701 C C . GLY A 1 88 ? 17.384 18.484 -13.671 1.00 89.81 88 GLY A C 1
ATOM 702 O O . GLY A 1 88 ? 17.285 19.565 -13.083 1.00 89.81 88 GLY A O 1
ATOM 703 N N . THR A 1 89 ? 16.375 17.966 -14.366 1.00 89.94 89 THR A N 1
ATOM 704 C CA . THR A 1 89 ? 15.009 18.503 -14.389 1.00 89.94 89 THR A CA 1
ATOM 705 C C . THR A 1 89 ? 14.123 17.659 -13.487 1.00 89.94 89 THR A C 1
ATOM 707 O O . THR A 1 89 ? 14.136 16.439 -13.578 1.00 89.94 89 THR A O 1
ATOM 710 N N . LEU A 1 90 ? 13.345 18.303 -12.619 1.00 84.81 90 LEU A N 1
ATOM 711 C CA . LEU A 1 90 ? 12.390 17.602 -11.767 1.00 84.81 90 LEU A CA 1
ATOM 712 C C . LEU A 1 90 ? 11.083 17.339 -12.510 1.00 84.81 90 LEU A C 1
ATOM 714 O O . LEU A 1 90 ? 10.461 18.271 -13.021 1.00 84.81 90 LEU A O 1
ATOM 718 N N . GLU A 1 91 ? 10.641 16.092 -12.472 1.00 81.25 91 GLU A N 1
ATOM 719 C CA . GLU A 1 91 ? 9.322 15.659 -12.906 1.00 81.25 91 GLU A CA 1
ATOM 720 C C . GLU A 1 91 ? 8.559 15.105 -11.702 1.00 81.25 91 GLU A C 1
ATOM 722 O O . GLU A 1 91 ? 9.057 14.241 -10.983 1.00 81.25 91 GLU A O 1
ATOM 727 N N . GLU A 1 92 ? 7.355 15.622 -11.457 1.00 79.06 92 GLU A N 1
ATOM 728 C CA . GLU A 1 92 ? 6.445 15.002 -10.497 1.00 79.06 92 GLU A CA 1
ATOM 729 C C . GLU A 1 92 ? 5.842 13.767 -11.160 1.00 79.06 92 GLU A C 1
ATOM 731 O O . GLU A 1 92 ? 5.170 13.872 -12.188 1.00 79.06 92 GLU A O 1
ATOM 736 N N . ARG A 1 93 ? 6.055 12.608 -10.547 1.00 67.38 93 ARG A N 1
ATOM 737 C CA . ARG A 1 93 ? 5.353 11.382 -10.892 1.00 67.38 93 ARG A CA 1
ATOM 738 C C . ARG A 1 93 ? 4.420 11.011 -9.760 1.00 67.38 93 ARG A C 1
ATOM 740 O O . ARG A 1 93 ? 4.647 11.312 -8.588 1.00 67.38 93 ARG A O 1
ATOM 747 N N . ILE A 1 94 ? 3.324 10.377 -10.130 1.00 53.34 94 ILE A N 1
ATOM 748 C CA . ILE A 1 94 ? 2.380 9.824 -9.175 1.00 53.34 94 ILE A CA 1
ATOM 749 C C . ILE A 1 94 ? 2.660 8.340 -9.177 1.00 53.34 94 ILE A C 1
ATOM 751 O O . ILE A 1 94 ? 2.556 7.685 -10.215 1.00 53.34 94 ILE A O 1
ATOM 755 N N . ASP A 1 95 ? 3.076 7.816 -8.031 1.00 54.41 95 ASP A N 1
ATOM 756 C CA . ASP A 1 95 ? 3.146 6.380 -7.905 1.00 54.41 95 ASP A CA 1
ATOM 757 C C . ASP A 1 95 ? 1.726 5.825 -8.008 1.00 54.41 95 ASP A C 1
ATOM 759 O O . ASP A 1 95 ? 0.725 6.476 -7.718 1.00 54.41 95 ASP A O 1
ATOM 763 N N . ILE A 1 96 ? 1.632 4.580 -8.419 1.00 47.25 96 ILE A N 1
ATOM 764 C CA . ILE A 1 96 ? 0.375 3.837 -8.482 1.00 47.25 96 ILE A CA 1
ATOM 765 C C . ILE A 1 96 ? -0.475 3.870 -7.193 1.00 47.25 96 ILE A C 1
ATOM 767 O O . ILE A 1 96 ? -1.636 3.495 -7.255 1.00 47.25 96 ILE A O 1
ATOM 771 N N . ARG A 1 97 ? 0.068 4.276 -6.033 1.00 46.75 97 ARG A N 1
ATOM 772 C CA . ARG A 1 97 ? -0.624 4.428 -4.738 1.00 46.75 97 ARG A CA 1
ATOM 773 C C . ARG A 1 97 ? -1.139 5.859 -4.523 1.00 46.75 97 ARG A C 1
ATOM 775 O O . ARG A 1 97 ? -1.596 6.172 -3.424 1.00 46.75 97 ARG A O 1
ATOM 782 N N . GLY A 1 98 ? -1.053 6.731 -5.530 1.00 46.75 98 GLY A N 1
ATOM 783 C CA . GLY A 1 98 ? -1.401 8.154 -5.439 1.00 46.75 98 GLY A CA 1
ATOM 784 C C . GLY A 1 98 ? -0.349 8.990 -4.701 1.00 46.75 98 GLY A C 1
ATOM 785 O O . GLY A 1 98 ? -0.545 10.182 -4.463 1.00 46.75 98 GLY A O 1
ATOM 786 N N . GLY A 1 99 ? 0.773 8.380 -4.307 1.00 50.50 99 GLY A N 1
ATOM 787 C CA . GLY A 1 99 ? 1.888 9.068 -3.683 1.00 50.50 99 GLY A CA 1
ATOM 788 C C . GLY A 1 99 ? 2.647 9.866 -4.730 1.00 50.50 99 GLY A C 1
ATOM 789 O O . GLY A 1 99 ? 3.254 9.299 -5.634 1.00 50.50 99 GLY A O 1
ATOM 790 N N . LYS A 1 100 ? 2.639 11.191 -4.609 1.00 61.25 100 LYS A N 1
ATOM 791 C CA . LYS A 1 100 ? 3.505 12.045 -5.424 1.00 61.25 100 LYS A CA 1
ATOM 792 C C . LYS A 1 100 ? 4.955 11.835 -5.008 1.00 61.25 100 LYS A C 1
ATOM 794 O O . LYS A 1 100 ? 5.287 11.972 -3.830 1.00 61.25 100 LYS A O 1
ATOM 799 N N . TYR A 1 101 ? 5.806 11.546 -5.977 1.00 70.31 101 TYR A N 1
ATOM 800 C CA . TYR A 1 101 ? 7.253 11.529 -5.823 1.00 70.31 101 TYR A CA 1
ATOM 801 C C . TYR A 1 101 ? 7.883 12.343 -6.947 1.00 70.31 101 TYR A C 1
ATOM 803 O O . TYR A 1 101 ? 7.248 12.625 -7.963 1.00 70.31 101 TYR A O 1
ATOM 811 N N . MET A 1 102 ? 9.128 12.760 -6.752 1.00 80.50 102 MET A N 1
ATOM 812 C CA . MET A 1 102 ? 9.844 13.520 -7.767 1.00 80.50 102 MET A CA 1
ATOM 813 C C . MET A 1 102 ? 10.938 12.652 -8.372 1.00 80.50 102 MET A C 1
ATOM 815 O O . MET A 1 102 ? 11.667 11.956 -7.663 1.00 80.50 102 MET A O 1
ATOM 819 N N . VAL A 1 103 ? 11.066 12.730 -9.688 1.00 82.56 103 VAL A N 1
ATOM 820 C CA . VAL A 1 103 ? 12.138 12.113 -10.459 1.00 82.56 103 VAL A CA 1
ATOM 821 C C . VAL A 1 103 ? 13.042 13.212 -10.992 1.00 82.56 103 VAL A C 1
ATOM 823 O O . VAL A 1 103 ? 12.577 14.230 -11.500 1.00 82.56 103 VAL A O 1
ATOM 826 N N . CYS A 1 104 ? 14.344 13.013 -10.846 1.00 87.56 104 CYS A N 1
ATOM 827 C CA . CYS A 1 104 ? 15.379 13.819 -11.456 1.00 87.56 104 CYS A CA 1
ATOM 828 C C . CYS A 1 104 ? 15.739 13.245 -12.829 1.00 87.56 104 CYS A C 1
ATOM 830 O O . CYS A 1 104 ? 16.226 12.121 -12.906 1.00 87.56 104 CYS A O 1
ATOM 832 N N . ILE A 1 105 ? 15.506 14.014 -13.892 1.00 87.00 105 ILE A N 1
ATOM 833 C CA . ILE A 1 105 ? 15.808 13.659 -15.285 1.00 87.00 105 ILE A CA 1
ATOM 834 C C . ILE A 1 105 ? 17.080 14.386 -15.719 1.00 87.00 105 ILE A C 1
ATOM 836 O O . ILE A 1 105 ? 17.147 15.617 -15.658 1.00 87.00 105 ILE A O 1
ATOM 840 N N . PHE A 1 106 ? 18.085 13.645 -16.173 1.00 91.25 106 PHE A N 1
ATOM 841 C CA . PHE A 1 106 ? 19.395 14.171 -16.554 1.00 91.25 106 PHE A CA 1
ATOM 842 C C . PHE A 1 106 ? 19.495 14.467 -18.064 1.00 91.25 106 PHE A C 1
ATOM 844 O O . PHE A 1 106 ? 18.643 14.085 -18.863 1.00 91.25 106 PHE A O 1
ATOM 851 N N . ASN A 1 107 ? 20.556 15.169 -18.483 1.00 89.06 107 ASN A N 1
ATOM 852 C CA . ASN A 1 107 ? 20.748 15.593 -19.884 1.00 89.06 107 ASN A CA 1
ATOM 853 C C . ASN A 1 107 ? 20.971 14.437 -20.875 1.00 89.06 107 ASN A C 1
ATOM 855 O O . ASN A 1 107 ? 20.798 14.622 -22.079 1.00 89.06 107 ASN A O 1
ATOM 859 N N . ASP A 1 108 ? 21.404 13.275 -20.390 1.00 81.50 108 ASP A N 1
ATOM 860 C CA . ASP A 1 108 ? 21.535 12.039 -21.167 1.00 81.50 108 ASP A CA 1
ATOM 861 C C . ASP A 1 108 ? 20.221 11.233 -21.225 1.00 81.50 108 ASP A C 1
ATOM 863 O O . ASP A 1 108 ? 20.197 10.155 -21.811 1.00 81.50 108 ASP A O 1
ATOM 867 N N . ASN A 1 109 ? 19.127 11.790 -20.688 1.00 78.56 109 ASN A N 1
ATOM 868 C CA . ASN A 1 109 ? 17.815 11.170 -20.477 1.00 78.56 109 ASN A CA 1
ATOM 869 C C . ASN A 1 109 ? 17.793 10.026 -19.460 1.00 78.56 109 ASN A C 1
ATOM 871 O O . ASN A 1 109 ? 16.756 9.379 -19.323 1.00 78.56 109 ASN A O 1
ATOM 875 N N . SER A 1 110 ? 18.888 9.783 -18.734 1.00 82.69 110 SER A N 1
ATOM 876 C CA . SER A 1 110 ? 18.808 8.920 -17.563 1.00 82.69 110 SER A CA 1
ATOM 877 C C . SER A 1 110 ? 17.977 9.585 -16.470 1.00 82.69 110 SER A C 1
ATOM 879 O O . SER A 1 110 ? 17.827 10.813 -16.437 1.00 82.69 110 SER A O 1
ATOM 881 N N . GLU A 1 111 ? 17.423 8.784 -15.570 1.00 84.81 111 GLU A N 1
ATOM 882 C CA . GLU A 1 111 ? 16.544 9.293 -14.523 1.00 84.81 111 GLU A CA 1
ATOM 883 C C . GLU A 1 111 ? 16.737 8.582 -13.190 1.00 84.81 111 GLU A C 1
ATOM 885 O O . GLU A 1 111 ? 17.131 7.419 -13.123 1.00 84.81 111 GLU A O 1
ATOM 890 N N . CYS A 1 112 ? 16.455 9.296 -12.103 1.00 82.75 112 CYS A N 1
ATOM 891 C CA . CYS A 1 112 ? 16.421 8.703 -10.779 1.00 82.75 112 CYS A CA 1
ATOM 892 C C . CYS A 1 112 ? 15.450 9.420 -9.839 1.00 82.75 112 CYS A C 1
ATOM 894 O O . CYS A 1 112 ? 15.308 10.637 -9.888 1.00 82.75 112 CYS A O 1
ATOM 896 N N . GLU A 1 113 ? 14.806 8.677 -8.939 1.00 86.12 113 GLU A N 1
ATOM 897 C CA . GLU A 1 113 ? 14.033 9.258 -7.837 1.00 86.12 113 GLU A CA 1
ATOM 898 C C . GLU A 1 113 ? 14.901 10.232 -7.010 1.00 86.12 113 GLU A C 1
ATOM 900 O O . GLU A 1 113 ? 16.067 9.951 -6.718 1.00 86.12 113 GLU A O 1
ATOM 905 N N . GLU A 1 114 ? 14.352 11.400 -6.658 1.00 84.38 114 GLU A N 1
ATOM 906 C CA . GLU A 1 114 ? 15.137 12.515 -6.116 1.00 84.38 114 GLU A CA 1
ATOM 907 C C . GLU A 1 114 ? 15.898 12.156 -4.830 1.00 84.38 114 GLU A C 1
ATOM 909 O O . GLU A 1 114 ? 17.043 12.581 -4.651 1.00 84.38 114 GLU A O 1
ATOM 914 N N . TRP A 1 115 ? 15.293 11.376 -3.928 1.00 81.88 115 TRP A N 1
ATOM 915 C CA . TRP A 1 115 ? 15.905 11.002 -2.656 1.00 81.88 115 TRP A CA 1
ATOM 916 C C . TRP A 1 115 ? 16.961 9.919 -2.818 1.00 81.88 115 TRP A C 1
ATOM 918 O O . TRP A 1 115 ? 17.952 9.953 -2.088 1.00 81.88 115 TRP A O 1
ATOM 928 N N . LYS A 1 116 ? 16.787 8.993 -3.764 1.00 82.00 116 LYS A N 1
ATOM 929 C CA . LYS A 1 116 ? 17.834 8.043 -4.159 1.00 82.00 116 LYS A CA 1
ATOM 930 C C . LYS A 1 116 ? 19.037 8.781 -4.735 1.00 82.00 116 LYS A C 1
ATOM 932 O O . LYS A 1 116 ? 20.157 8.521 -4.304 1.00 82.00 116 LYS A O 1
ATOM 937 N N . PHE A 1 117 ? 18.811 9.762 -5.611 1.00 87.50 117 PHE A N 1
ATOM 938 C CA . PHE A 1 117 ? 19.900 10.559 -6.178 1.00 87.50 117 PHE A CA 1
ATOM 939 C C . PHE A 1 117 ? 20.621 11.379 -5.107 1.00 87.50 117 PHE A C 1
ATOM 941 O O . PHE A 1 117 ? 21.843 11.347 -5.008 1.00 87.50 117 PHE A O 1
ATOM 948 N N . PHE A 1 118 ? 19.866 12.038 -4.227 1.00 86.75 118 PHE A N 1
ATOM 949 C CA . PHE A 1 118 ? 20.420 12.802 -3.109 1.00 86.75 118 PHE A CA 1
ATOM 950 C C . PHE A 1 118 ? 21.263 11.962 -2.137 1.00 86.75 118 PHE A C 1
ATOM 952 O O . PHE A 1 118 ? 22.174 12.487 -1.499 1.00 86.75 118 PHE A O 1
ATOM 959 N N . LYS A 1 119 ? 20.949 10.671 -1.997 1.00 86.38 119 LYS A N 1
ATOM 960 C CA . LYS A 1 119 ? 21.686 9.722 -1.151 1.00 86.38 119 LYS A CA 1
ATOM 961 C C . LYS A 1 119 ? 22.791 8.972 -1.895 1.00 86.38 119 LYS A C 1
ATOM 963 O O . LYS A 1 119 ? 23.386 8.076 -1.303 1.00 86.38 119 LYS A O 1
ATOM 968 N N . GLU A 1 120 ? 23.047 9.317 -3.158 1.00 86.56 120 GLU A N 1
ATOM 969 C CA . GLU A 1 120 ? 24.012 8.629 -4.025 1.00 86.56 120 GLU A CA 1
ATOM 970 C C . GLU A 1 120 ? 23.686 7.128 -4.202 1.00 86.56 120 GLU A C 1
ATOM 972 O O . GLU A 1 120 ? 24.561 6.308 -4.468 1.00 86.56 120 GLU A O 1
ATOM 977 N N . GLU A 1 121 ? 22.410 6.750 -4.060 1.00 77.75 121 GLU A N 1
ATOM 978 C CA . GLU A 1 121 ? 21.912 5.390 -4.327 1.00 77.75 121 GLU A CA 1
ATOM 979 C C . GLU A 1 121 ? 21.704 5.138 -5.836 1.00 77.75 121 GLU A C 1
ATOM 981 O O . GLU A 1 121 ? 21.391 4.019 -6.243 1.00 77.75 121 GLU A O 1
ATOM 986 N N . CYS A 1 122 ? 21.868 6.178 -6.655 1.00 80.75 122 CYS A N 1
ATOM 987 C CA . CYS A 1 122 ? 21.864 6.168 -8.117 1.00 80.75 122 CYS A CA 1
ATOM 988 C C . CYS A 1 122 ? 22.643 7.383 -8.651 1.00 80.75 122 CYS A C 1
ATOM 990 O O . CYS A 1 122 ? 22.841 8.366 -7.931 1.00 80.75 122 CYS A O 1
ATOM 992 N N . SER A 1 123 ? 23.031 7.337 -9.923 1.00 85.69 123 SER A N 1
ATOM 993 C CA . SER A 1 123 ? 23.780 8.379 -10.631 1.00 85.69 123 SER A CA 1
ATOM 994 C C . SER A 1 123 ? 23.260 8.590 -12.061 1.00 85.69 123 SER A C 1
ATOM 996 O O . SER A 1 123 ? 22.634 7.692 -12.632 1.00 85.69 123 SER A O 1
ATOM 998 N N . PRO A 1 124 ? 23.549 9.747 -12.687 1.00 86.00 124 PRO A N 1
ATOM 999 C CA . PRO A 1 124 ? 23.344 9.928 -14.120 1.00 86.00 124 PRO A CA 1
ATOM 1000 C C . PRO A 1 124 ? 24.049 8.821 -14.916 1.00 86.00 124 PRO A C 1
ATOM 1002 O O . PRO A 1 124 ? 25.230 8.545 -14.688 1.00 86.00 124 PRO A O 1
ATOM 1005 N N . GLY A 1 125 ? 23.318 8.192 -15.831 1.00 77.56 125 GLY A N 1
ATOM 1006 C CA . GLY A 1 125 ? 23.767 7.059 -16.639 1.00 77.56 125 GLY A CA 1
ATOM 1007 C C . GLY A 1 125 ? 23.509 5.673 -16.033 1.00 77.56 125 GLY A C 1
ATOM 1008 O O . GLY A 1 125 ? 23.708 4.687 -16.739 1.00 77.56 125 GLY A O 1
ATOM 1009 N N . ASP A 1 126 ? 23.044 5.567 -14.780 1.00 68.69 126 ASP A N 1
ATOM 1010 C CA . ASP A 1 126 ? 22.742 4.265 -14.153 1.00 68.69 126 ASP A CA 1
ATOM 1011 C C . ASP A 1 126 ? 21.427 3.645 -14.657 1.00 68.69 126 ASP A C 1
ATOM 1013 O O . ASP A 1 126 ? 21.251 2.428 -14.592 1.00 68.69 126 ASP A O 1
ATOM 1017 N N . PHE A 1 127 ? 20.497 4.462 -15.157 1.00 63.94 127 PHE A N 1
ATOM 1018 C CA . PHE A 1 127 ? 19.187 4.012 -15.624 1.00 63.94 127 PHE A CA 1
ATOM 1019 C C . PHE A 1 127 ? 18.805 4.743 -16.914 1.00 63.94 127 PHE A C 1
ATOM 1021 O O . PHE A 1 127 ? 18.411 5.906 -16.871 1.00 63.94 127 PHE A O 1
ATOM 1028 N N . ASP A 1 128 ? 18.942 4.072 -18.062 1.00 59.88 128 ASP A N 1
ATOM 1029 C CA . ASP A 1 128 ? 18.318 4.490 -19.322 1.00 59.88 128 ASP A CA 1
ATOM 1030 C C . ASP A 1 128 ? 16.960 3.774 -19.432 1.00 59.88 128 ASP A C 1
ATOM 1032 O O . ASP A 1 128 ? 16.943 2.545 -19.516 1.00 59.88 128 ASP A O 1
ATOM 1036 N N . PRO A 1 129 ? 15.820 4.489 -19.464 1.00 52.19 129 PRO A N 1
ATOM 1037 C CA . PRO A 1 129 ? 14.498 3.881 -19.624 1.00 52.19 129 PRO A CA 1
ATOM 1038 C C . PRO A 1 129 ? 14.291 3.186 -20.985 1.00 52.19 129 PRO A C 1
ATOM 1040 O O . PRO A 1 129 ? 13.215 2.649 -21.239 1.00 52.19 129 PRO A O 1
ATOM 1043 N N . ASN A 1 130 ? 15.281 3.189 -21.883 1.00 55.50 130 ASN A N 1
ATOM 1044 C CA . ASN A 1 130 ? 15.295 2.390 -23.109 1.00 55.50 130 ASN A CA 1
ATOM 1045 C C . ASN A 1 130 ? 16.148 1.116 -23.004 1.00 55.50 130 ASN A C 1
ATOM 1047 O O . ASN A 1 130 ? 15.977 0.221 -23.836 1.00 55.50 130 ASN A O 1
ATOM 1051 N N . ASP A 1 131 ? 17.017 1.002 -21.998 1.00 63.91 131 ASP A N 1
ATOM 1052 C CA . ASP A 1 131 ? 17.767 -0.219 -21.717 1.00 63.91 131 ASP A CA 1
ATOM 1053 C C . ASP A 1 131 ? 16.985 -1.086 -20.720 1.00 63.91 131 ASP A C 1
ATOM 1055 O O . ASP A 1 131 ? 16.418 -0.608 -19.742 1.00 63.91 131 ASP A O 1
ATOM 1059 N N . ASN A 1 132 ? 16.951 -2.399 -20.965 1.00 82.19 132 ASN A N 1
ATOM 1060 C CA . ASN A 1 132 ? 16.323 -3.377 -20.065 1.00 82.19 132 ASN A CA 1
ATOM 1061 C C . ASN A 1 132 ? 14.830 -3.128 -19.791 1.00 82.19 132 ASN A C 1
ATOM 1063 O O . ASN A 1 132 ? 14.356 -3.201 -18.655 1.00 82.19 132 ASN A O 1
ATOM 1067 N N . VAL A 1 133 ? 14.082 -2.859 -20.860 1.00 87.94 133 VAL A N 1
ATOM 1068 C CA . VAL A 1 133 ? 12.623 -2.786 -20.823 1.00 87.94 133 VAL A CA 1
ATOM 1069 C C . VAL A 1 133 ? 12.010 -3.982 -21.525 1.00 87.94 133 VAL A C 1
ATOM 1071 O O . VAL A 1 133 ? 12.382 -4.325 -22.649 1.00 87.94 133 VAL A O 1
ATOM 1074 N N . TRP A 1 134 ? 11.024 -4.589 -20.874 1.00 91.50 134 TRP A N 1
ATOM 1075 C CA . TRP A 1 134 ? 10.286 -5.721 -21.405 1.00 91.50 134 TRP A CA 1
ATOM 1076 C C . TRP A 1 134 ? 8.790 -5.444 -21.417 1.00 91.50 134 TRP A C 1
ATOM 1078 O O . TRP A 1 134 ? 8.237 -4.794 -20.531 1.00 91.50 134 TRP A O 1
ATOM 1088 N N . GLU A 1 135 ? 8.133 -5.983 -22.438 1.00 94.00 135 GLU A N 1
ATOM 1089 C CA . GLU A 1 135 ? 6.682 -5.977 -22.573 1.00 94.00 135 GLU A CA 1
ATOM 1090 C C . GLU A 1 135 ? 6.165 -7.408 -22.461 1.00 94.00 135 GLU A C 1
ATOM 1092 O O . GLU A 1 135 ? 6.755 -8.348 -23.012 1.00 94.00 135 GLU A O 1
ATOM 1097 N N . GLY A 1 136 ? 5.073 -7.584 -21.727 1.00 94.12 136 GLY A N 1
ATOM 1098 C CA . GLY A 1 136 ? 4.588 -8.912 -21.389 1.00 94.12 136 GLY A CA 1
ATOM 1099 C C . GLY A 1 136 ? 3.494 -8.905 -20.338 1.00 94.12 136 GLY A C 1
ATOM 1100 O O . GLY A 1 136 ? 2.924 -7.867 -20.014 1.00 94.12 136 GLY A O 1
ATOM 1101 N N . LYS A 1 137 ? 3.178 -10.091 -19.826 1.00 93.94 137 LYS A N 1
ATOM 1102 C CA . LYS A 1 137 ? 2.068 -10.320 -18.897 1.00 93.94 137 LYS A CA 1
ATOM 1103 C C . LYS A 1 137 ? 2.558 -10.985 -17.625 1.00 93.94 137 LYS A C 1
ATOM 1105 O O . LYS A 1 137 ? 3.417 -11.859 -17.687 1.00 93.94 137 LYS A O 1
ATOM 1110 N N . ILE A 1 138 ? 1.957 -10.638 -16.492 1.00 91.56 138 ILE A N 1
ATOM 1111 C CA . ILE A 1 138 ? 2.204 -11.327 -15.221 1.00 91.56 138 ILE A CA 1
ATOM 1112 C C . ILE A 1 138 ? 1.215 -12.477 -15.075 1.00 91.56 138 ILE A C 1
ATOM 1114 O O . ILE A 1 138 ? -0.001 -12.275 -15.146 1.00 91.56 138 ILE A O 1
ATOM 1118 N N . ILE A 1 139 ? 1.742 -13.680 -14.866 1.00 87.94 139 ILE A N 1
ATOM 1119 C CA . ILE A 1 139 ? 0.963 -14.905 -14.719 1.00 87.94 139 ILE A CA 1
ATOM 1120 C C . ILE A 1 139 ? 1.265 -15.546 -13.370 1.00 87.94 139 ILE A C 1
ATOM 1122 O O . ILE A 1 139 ? 2.423 -15.835 -13.060 1.00 87.94 139 ILE A O 1
ATOM 1126 N N . ARG A 1 140 ? 0.203 -15.851 -12.619 1.00 84.50 140 ARG A N 1
ATOM 1127 C CA . ARG A 1 140 ? 0.308 -16.518 -11.327 1.00 84.50 140 ARG A CA 1
ATOM 1128 C C . ARG A 1 140 ? 0.362 -18.041 -11.445 1.00 84.50 140 ARG A C 1
ATOM 1130 O O . ARG A 1 140 ? -0.488 -18.684 -12.066 1.00 84.50 140 ARG A O 1
ATOM 1137 N N . LEU A 1 141 ? 1.299 -18.653 -10.732 1.00 77.38 141 LEU A N 1
ATOM 1138 C CA . LEU A 1 141 ? 1.424 -20.085 -10.473 1.00 77.38 141 LEU A CA 1
ATOM 1139 C C . LEU A 1 141 ? 0.946 -20.423 -9.054 1.00 77.38 141 LEU A C 1
ATOM 1141 O O . LEU A 1 141 ? 1.670 -20.332 -8.065 1.00 77.38 141 LEU A O 1
ATOM 1145 N N . ARG A 1 142 ? -0.300 -20.894 -8.938 1.00 65.44 142 ARG A N 1
ATOM 1146 C CA . ARG A 1 142 ? -0.873 -21.292 -7.640 1.00 65.44 142 ARG A CA 1
ATOM 1147 C C . ARG A 1 142 ? -0.140 -22.496 -7.031 1.00 65.44 142 ARG A C 1
ATOM 1149 O O . ARG A 1 142 ? -0.131 -23.575 -7.619 1.00 65.44 142 ARG A O 1
ATOM 1156 N N . GLY A 1 143 ? 0.355 -22.339 -5.799 1.00 55.53 143 GLY A N 1
ATOM 1157 C CA . GLY A 1 143 ? 0.876 -23.435 -4.967 1.00 55.53 143 GLY A CA 1
ATOM 1158 C C . GLY A 1 143 ? 2.388 -23.676 -5.043 1.00 55.53 143 GLY A C 1
ATOM 1159 O O . GLY A 1 143 ? 2.854 -24.682 -4.509 1.00 55.53 143 GLY A O 1
ATOM 1160 N N . ALA A 1 144 ? 3.150 -22.783 -5.677 1.00 54.25 144 ALA A N 1
ATOM 1161 C CA . ALA A 1 144 ? 4.610 -22.809 -5.674 1.00 54.25 144 ALA A CA 1
ATOM 1162 C C . ALA A 1 144 ? 5.187 -21.844 -4.621 1.00 54.25 144 ALA A C 1
ATOM 1164 O O . ALA A 1 144 ? 4.542 -20.878 -4.231 1.00 54.25 144 ALA A O 1
ATOM 1165 N N . VAL A 1 145 ? 6.409 -22.123 -4.152 1.00 46.25 145 VAL A N 1
ATOM 1166 C CA . VAL A 1 145 ? 7.175 -21.251 -3.232 1.00 46.25 145 VAL A CA 1
ATOM 1167 C C . VAL A 1 145 ? 7.659 -19.965 -3.937 1.00 46.25 145 VAL A C 1
ATOM 1169 O O . VAL A 1 145 ? 8.012 -19.002 -3.266 1.00 46.25 145 VAL A O 1
ATOM 1172 N N . TYR A 1 146 ? 7.623 -19.955 -5.274 1.00 55.38 146 TYR A N 1
ATOM 1173 C CA . TYR A 1 146 ? 7.890 -18.825 -6.168 1.00 55.38 146 TYR A CA 1
ATOM 1174 C C . TYR A 1 146 ? 6.687 -18.738 -7.116 1.00 55.38 146 TYR A C 1
ATOM 1176 O O . TYR A 1 146 ? 6.495 -19.656 -7.919 1.00 55.38 146 TYR A O 1
ATOM 1184 N N . ASP A 1 147 ? 5.790 -17.771 -6.918 1.00 67.62 147 ASP A N 1
ATOM 1185 C CA . ASP A 1 147 ? 4.407 -17.874 -7.400 1.00 67.62 147 ASP A CA 1
ATOM 1186 C C . ASP A 1 147 ? 4.049 -17.026 -8.622 1.00 67.62 147 ASP A C 1
ATOM 1188 O O . ASP A 1 147 ? 2.976 -17.265 -9.158 1.00 67.62 147 ASP A O 1
ATOM 1192 N N . ASP A 1 148 ? 4.926 -16.172 -9.159 1.00 83.81 148 ASP A N 1
ATOM 1193 C CA . ASP A 1 148 ? 4.622 -15.361 -10.349 1.00 83.81 148 ASP A CA 1
ATOM 1194 C C . ASP A 1 148 ? 5.731 -15.426 -11.410 1.00 83.81 148 ASP A C 1
ATOM 1196 O O . ASP A 1 148 ? 6.923 -15.487 -11.105 1.00 83.81 148 ASP A O 1
ATOM 1200 N N . TYR A 1 149 ? 5.343 -15.396 -12.688 1.00 90.38 149 TYR A N 1
ATOM 1201 C CA . TYR A 1 149 ? 6.282 -15.234 -13.797 1.00 90.38 149 TYR A CA 1
ATOM 1202 C C . TYR A 1 149 ? 5.807 -14.171 -14.784 1.00 90.38 149 TYR A C 1
ATOM 1204 O O . TYR A 1 149 ? 4.610 -13.955 -14.983 1.00 90.38 149 TYR A O 1
ATOM 1212 N N . PHE A 1 150 ? 6.767 -13.526 -15.433 1.00 93.62 150 PHE A N 1
ATOM 1213 C CA . PHE A 1 150 ? 6.542 -12.608 -16.532 1.00 93.62 150 PHE A CA 1
ATOM 1214 C C . PHE A 1 150 ? 6.667 -13.356 -17.861 1.00 93.62 150 PHE A C 1
ATOM 1216 O O . PHE A 1 150 ? 7.708 -13.942 -18.172 1.00 93.62 150 PHE A O 1
ATOM 1223 N N . GLU A 1 151 ? 5.584 -13.375 -18.634 1.00 94.25 151 GLU A N 1
ATOM 1224 C CA . GLU A 1 151 ? 5.544 -13.900 -19.997 1.00 94.25 151 GLU A CA 1
ATOM 1225 C C . GLU A 1 151 ? 5.778 -12.755 -20.977 1.00 94.25 151 GLU A C 1
ATOM 1227 O O . GLU A 1 151 ? 4.887 -11.937 -21.212 1.00 94.25 151 GLU A O 1
ATOM 1232 N N . MET A 1 152 ? 6.980 -12.690 -21.541 1.00 93.75 152 MET A N 1
ATOM 1233 C CA . MET A 1 152 ? 7.344 -11.682 -22.533 1.00 93.75 152 MET A CA 1
ATOM 1234 C C . MET A 1 152 ? 6.560 -11.887 -23.837 1.00 93.75 152 MET A C 1
ATOM 1236 O O . MET A 1 152 ? 6.171 -13.007 -24.175 1.00 93.75 152 MET A O 1
ATOM 1240 N N . LEU A 1 153 ? 6.395 -10.830 -24.641 1.00 91.56 153 LEU A N 1
ATOM 1241 C CA . LEU A 1 153 ? 5.714 -10.917 -25.947 1.00 91.56 153 LEU A CA 1
ATOM 1242 C C . LEU A 1 153 ? 6.343 -11.929 -26.923 1.00 91.56 153 LEU A C 1
ATOM 1244 O O . LEU A 1 153 ? 5.661 -12.452 -27.804 1.00 91.56 153 LEU A O 1
ATOM 1248 N N . ASN A 1 154 ? 7.637 -12.222 -26.775 1.00 90.56 154 ASN A N 1
ATOM 1249 C CA . ASN A 1 154 ? 8.341 -13.238 -27.563 1.00 90.56 154 ASN A CA 1
ATOM 1250 C C . ASN A 1 154 ? 8.081 -14.686 -27.075 1.00 90.56 154 ASN A C 1
ATOM 1252 O O . ASN A 1 154 ? 8.582 -15.630 -27.688 1.00 90.56 154 ASN A O 1
ATOM 1256 N N . GLY A 1 155 ? 7.312 -14.867 -25.995 1.00 91.44 155 GLY A N 1
ATOM 1257 C CA . GLY A 1 155 ? 6.991 -16.150 -25.369 1.00 91.44 155 GLY A CA 1
ATOM 1258 C C . GLY A 1 155 ? 8.009 -16.645 -24.334 1.00 91.44 155 GLY A C 1
ATOM 1259 O O . GLY A 1 155 ? 7.808 -17.724 -23.771 1.00 91.44 155 GLY A O 1
ATOM 1260 N N . GLU A 1 156 ? 9.093 -15.905 -24.074 1.00 92.62 156 GLU A N 1
ATOM 1261 C CA . GLU A 1 156 ? 10.029 -16.214 -22.986 1.00 92.62 156 GLU A CA 1
ATOM 1262 C C . GLU A 1 156 ? 9.338 -16.036 -21.627 1.00 92.62 156 GLU A C 1
ATOM 1264 O O . GLU A 1 156 ? 8.536 -15.122 -21.427 1.00 92.62 156 GLU A O 1
ATOM 1269 N N . LYS A 1 157 ? 9.640 -16.944 -20.695 1.00 94.19 157 LYS A N 1
ATOM 1270 C CA . LYS A 1 157 ? 9.065 -16.966 -19.349 1.00 94.19 157 LYS A CA 1
ATOM 1271 C C . LYS A 1 157 ? 10.179 -16.831 -18.335 1.00 94.19 157 LYS A C 1
ATOM 1273 O O . LYS A 1 157 ? 11.087 -17.663 -18.318 1.00 94.19 157 LYS A O 1
ATOM 1278 N N . ILE A 1 158 ? 10.073 -15.817 -17.494 1.00 93.12 158 ILE A N 1
ATOM 1279 C CA . ILE A 1 158 ? 11.055 -15.494 -16.465 1.00 93.12 158 ILE A CA 1
ATOM 1280 C C . ILE A 1 158 ? 10.342 -15.282 -15.133 1.00 93.12 158 ILE A C 1
ATOM 1282 O O . ILE A 1 158 ? 9.243 -14.731 -15.119 1.00 93.12 158 ILE A O 1
ATOM 1286 N N . GLY A 1 159 ? 10.935 -15.711 -14.020 1.00 92.62 159 GLY A N 1
ATOM 1287 C CA . GLY A 1 159 ? 10.435 -15.339 -12.695 1.00 92.62 159 GLY A CA 1
ATOM 1288 C C . GLY A 1 159 ? 10.383 -13.819 -12.548 1.00 92.62 159 GLY A C 1
ATOM 1289 O O . GLY A 1 159 ? 11.161 -13.112 -13.190 1.00 92.62 159 GLY A O 1
ATOM 1290 N N . ILE A 1 160 ? 9.477 -13.291 -11.735 1.00 91.88 160 ILE A N 1
ATOM 1291 C CA . ILE A 1 160 ? 9.380 -11.844 -11.513 1.00 91.88 160 ILE A CA 1
ATOM 1292 C C . ILE A 1 160 ? 9.288 -11.537 -10.022 1.00 91.88 160 ILE A C 1
ATOM 1294 O O . ILE A 1 160 ? 8.521 -12.151 -9.291 1.00 91.88 160 ILE A O 1
ATOM 1298 N N . ASP A 1 161 ? 10.096 -10.584 -9.571 1.00 90.19 161 ASP A N 1
ATOM 1299 C CA . ASP A 1 161 ? 10.044 -10.018 -8.223 1.00 90.19 161 ASP A CA 1
ATOM 1300 C C . ASP A 1 161 ? 10.511 -8.557 -8.297 1.00 90.19 161 ASP A C 1
ATOM 1302 O O . ASP A 1 161 ? 10.879 -8.057 -9.357 1.00 90.19 161 ASP A O 1
ATOM 1306 N N . SER A 1 162 ? 10.525 -7.857 -7.173 1.00 86.62 162 SER A N 1
ATOM 1307 C CA . SER A 1 162 ? 11.172 -6.555 -7.062 1.00 86.62 162 SER A CA 1
ATOM 1308 C C . SER A 1 162 ? 11.933 -6.440 -5.747 1.00 86.62 162 SER A C 1
ATOM 1310 O O . SER A 1 162 ? 11.628 -7.111 -4.773 1.00 86.62 162 SER A O 1
ATOM 1312 N N . THR A 1 163 ? 12.932 -5.578 -5.644 1.00 80.31 163 THR A N 1
ATOM 1313 C CA . THR A 1 163 ? 13.447 -5.168 -4.324 1.00 80.31 163 THR A CA 1
ATOM 1314 C C . THR A 1 163 ? 12.627 -4.036 -3.710 1.00 80.31 163 THR A C 1
ATOM 1316 O O . THR A 1 163 ? 12.735 -3.779 -2.514 1.00 80.31 163 THR A O 1
ATOM 1319 N N . ASP A 1 164 ? 11.804 -3.364 -4.515 1.00 74.75 164 ASP A N 1
ATOM 1320 C CA . ASP A 1 164 ? 10.932 -2.281 -4.087 1.00 74.75 164 ASP A CA 1
ATOM 1321 C C . ASP A 1 164 ? 9.583 -2.857 -3.632 1.00 74.75 164 ASP A C 1
ATOM 1323 O O . ASP A 1 164 ? 8.851 -3.473 -4.410 1.00 74.75 164 ASP A O 1
ATOM 1327 N N . SER A 1 165 ? 9.247 -2.670 -2.353 1.00 69.50 165 SER A N 1
ATOM 1328 C CA . SER A 1 165 ? 7.989 -3.162 -1.775 1.00 69.50 165 SER A CA 1
ATOM 1329 C C . SER A 1 165 ? 6.756 -2.629 -2.500 1.00 69.50 165 SER A C 1
ATOM 1331 O O . SER A 1 165 ? 5.741 -3.311 -2.573 1.00 69.50 165 SER A O 1
ATOM 1333 N N . ASN A 1 166 ? 6.847 -1.425 -3.062 1.00 70.06 166 ASN A N 1
ATOM 1334 C CA . ASN A 1 166 ? 5.731 -0.771 -3.727 1.00 70.06 166 ASN A CA 1
ATOM 1335 C C . ASN A 1 166 ? 5.478 -1.444 -5.064 1.00 70.06 166 ASN A C 1
ATOM 1337 O O . ASN A 1 166 ? 4.330 -1.720 -5.387 1.00 70.06 166 ASN A O 1
ATOM 1341 N N . ILE A 1 167 ? 6.554 -1.761 -5.790 1.00 79.88 167 ILE A N 1
ATOM 1342 C CA . ILE A 1 167 ? 6.495 -2.530 -7.032 1.00 79.88 167 ILE A CA 1
ATOM 1343 C C . ILE A 1 167 ? 5.951 -3.930 -6.754 1.00 79.88 167 ILE A C 1
ATOM 1345 O O . ILE A 1 167 ? 5.043 -4.360 -7.459 1.00 79.88 167 ILE A O 1
ATOM 1349 N N . LYS A 1 168 ? 6.404 -4.607 -5.687 1.00 80.31 168 LYS A N 1
ATOM 1350 C CA . LYS A 1 168 ? 5.828 -5.906 -5.284 1.00 80.31 168 LYS A 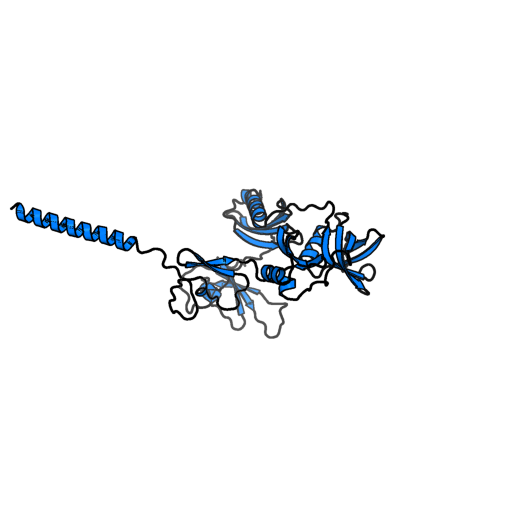CA 1
ATOM 1351 C C . LYS A 1 168 ? 4.309 -5.851 -5.138 1.00 80.31 168 LYS A C 1
ATOM 1353 O O . LYS A 1 168 ? 3.621 -6.716 -5.675 1.00 80.31 168 LYS A O 1
ATOM 1358 N N . ASP A 1 169 ? 3.782 -4.833 -4.460 1.00 74.94 169 ASP A N 1
ATOM 1359 C CA . ASP A 1 169 ? 2.336 -4.682 -4.269 1.00 74.94 169 ASP A CA 1
ATOM 1360 C C . ASP A 1 169 ? 1.584 -4.508 -5.599 1.00 74.94 169 ASP A C 1
ATOM 1362 O O . ASP A 1 169 ? 0.475 -5.026 -5.747 1.00 74.94 169 ASP A O 1
ATOM 1366 N N . ILE A 1 170 ? 2.178 -3.827 -6.587 1.00 79.31 170 ILE A N 1
ATOM 1367 C CA . ILE A 1 170 ? 1.585 -3.690 -7.932 1.00 79.31 170 ILE A CA 1
ATOM 1368 C C . ILE A 1 170 ? 1.588 -5.019 -8.654 1.00 79.31 170 ILE A C 1
ATOM 1370 O O . ILE A 1 170 ? 0.555 -5.393 -9.199 1.00 79.31 170 ILE A O 1
ATOM 1374 N N . LEU A 1 171 ? 2.724 -5.727 -8.654 1.00 86.25 171 LEU A N 1
ATOM 1375 C CA . LEU A 1 171 ? 2.854 -7.024 -9.318 1.00 86.25 171 LEU A CA 1
ATOM 1376 C C . LEU A 1 171 ? 1.776 -7.983 -8.791 1.00 86.25 171 LEU A C 1
ATOM 1378 O O . LEU A 1 171 ? 1.054 -8.591 -9.578 1.00 86.25 171 LEU A O 1
ATOM 1382 N N . ILE A 1 172 ? 1.565 -7.998 -7.470 1.00 80.62 172 ILE A N 1
ATOM 1383 C CA . ILE A 1 172 ? 0.491 -8.754 -6.812 1.00 80.62 172 ILE A CA 1
ATOM 1384 C C . ILE A 1 172 ? -0.903 -8.249 -7.224 1.00 80.62 172 ILE A C 1
ATOM 1386 O O . ILE A 1 172 ? -1.816 -9.053 -7.407 1.00 80.62 172 ILE A O 1
ATOM 1390 N N . ALA A 1 173 ? -1.122 -6.941 -7.354 1.00 78.38 173 ALA A N 1
ATOM 1391 C CA . ALA A 1 173 ? -2.435 -6.389 -7.703 1.00 78.38 173 ALA A CA 1
ATOM 1392 C C . ALA A 1 173 ? -2.831 -6.620 -9.171 1.00 78.38 173 ALA A C 1
ATOM 1394 O O . ALA A 1 173 ? -4.023 -6.727 -9.484 1.00 78.38 173 ALA A O 1
ATOM 1395 N N . ILE A 1 174 ? -1.842 -6.684 -10.064 1.00 84.25 174 ILE A N 1
ATOM 1396 C CA . ILE A 1 174 ? -2.047 -6.854 -11.507 1.00 84.25 174 ILE A CA 1
ATOM 1397 C C . ILE A 1 174 ? -1.849 -8.293 -11.983 1.00 84.25 174 ILE A C 1
ATOM 1399 O O . ILE A 1 174 ? -2.135 -8.589 -13.147 1.00 84.25 174 ILE A O 1
ATOM 1403 N N . GLN A 1 175 ? -1.420 -9.199 -11.100 1.00 81.69 175 GLN A N 1
ATOM 1404 C CA . GLN A 1 175 ? -1.395 -10.629 -11.394 1.00 81.69 175 GLN A CA 1
ATOM 1405 C C . GLN A 1 175 ? -2.771 -11.083 -11.912 1.00 81.69 175 GLN A C 1
ATOM 1407 O O . GLN A 1 175 ? -3.819 -10.621 -11.449 1.00 81.69 175 GLN A O 1
ATOM 1412 N N . ASP A 1 176 ? -2.778 -11.980 -12.895 1.00 73.81 176 ASP A N 1
ATOM 1413 C CA . ASP A 1 176 ? -3.987 -12.554 -13.502 1.00 73.81 176 ASP A CA 1
ATOM 1414 C C . ASP A 1 176 ? -4.934 -11.552 -14.205 1.00 73.81 176 ASP A C 1
ATOM 1416 O O . ASP A 1 176 ? -5.986 -11.958 -14.705 1.00 73.81 176 ASP A O 1
ATOM 1420 N N . LYS A 1 177 ? -4.577 -10.262 -14.330 1.00 83.19 177 LYS A N 1
ATOM 1421 C CA . LYS A 1 177 ? -5.346 -9.292 -15.139 1.00 83.19 177 LYS A CA 1
ATOM 1422 C C . LYS A 1 177 ? -5.250 -9.570 -16.642 1.00 83.19 177 LYS A C 1
ATOM 1424 O O . LYS A 1 177 ? -6.098 -9.104 -17.395 1.00 83.19 177 LYS A O 1
ATOM 1429 N N . ASN A 1 178 ? -4.261 -10.370 -17.061 1.00 83.19 178 ASN A N 1
ATOM 1430 C CA . ASN A 1 178 ? -3.995 -10.759 -18.454 1.00 83.19 178 ASN A CA 1
ATOM 1431 C C . ASN A 1 178 ? -3.726 -9.565 -19.397 1.00 83.19 178 ASN A C 1
ATOM 1433 O O . ASN A 1 178 ? -3.837 -9.701 -20.621 1.00 83.19 178 ASN A O 1
ATOM 1437 N N . GLU A 1 179 ? -3.336 -8.428 -18.824 1.00 91.88 179 GLU A N 1
ATOM 1438 C CA . GLU A 1 179 ? -2.973 -7.211 -19.543 1.00 91.88 179 GLU A CA 1
ATOM 1439 C C . GLU A 1 179 ? -1.494 -7.227 -19.924 1.00 91.88 179 GLU A C 1
ATOM 1441 O O . GLU A 1 179 ? -0.670 -7.801 -19.205 1.00 91.88 179 GLU A O 1
ATOM 1446 N N . THR A 1 180 ? -1.165 -6.615 -21.063 1.00 93.56 180 THR A N 1
ATOM 1447 C CA . THR A 1 180 ? 0.235 -6.414 -21.451 1.00 93.56 180 THR A CA 1
ATOM 1448 C C . THR A 1 180 ? 0.737 -5.140 -20.791 1.00 93.56 180 THR A C 1
ATOM 1450 O O . THR A 1 180 ? 0.200 -4.069 -21.046 1.00 93.56 180 THR A O 1
ATOM 1453 N N . ILE A 1 181 ? 1.766 -5.268 -19.962 1.00 93.19 181 ILE A N 1
ATOM 1454 C CA . ILE A 1 181 ? 2.417 -4.153 -19.276 1.00 93.19 181 ILE A CA 1
ATOM 1455 C C . ILE A 1 181 ? 3.818 -3.941 -19.841 1.00 93.19 181 ILE A C 1
ATOM 1457 O O . ILE A 1 181 ? 4.409 -4.858 -20.423 1.00 93.19 181 ILE A O 1
ATOM 1461 N N . LYS A 1 182 ? 4.367 -2.751 -19.613 1.00 91.69 182 LYS A N 1
ATOM 1462 C CA . LYS A 1 182 ? 5.761 -2.413 -19.892 1.00 91.69 182 LYS A CA 1
ATOM 1463 C C . LYS A 1 182 ? 6.495 -2.203 -18.578 1.00 91.69 182 LYS A C 1
ATOM 1465 O O . LYS A 1 182 ? 6.063 -1.413 -17.742 1.00 91.69 182 LYS A O 1
ATOM 1470 N N . ILE A 1 183 ? 7.593 -2.920 -18.391 1.00 90.81 183 ILE A N 1
ATOM 1471 C CA . ILE A 1 183 ? 8.336 -2.947 -17.132 1.00 90.81 183 ILE A CA 1
ATOM 1472 C C . ILE A 1 183 ? 9.833 -2.834 -17.403 1.00 90.81 183 ILE A C 1
ATOM 1474 O O . ILE A 1 183 ? 10.339 -3.442 -18.347 1.00 90.81 183 ILE A O 1
ATOM 1478 N N . SER A 1 184 ? 10.538 -2.064 -16.583 1.00 88.25 184 SER A N 1
ATOM 1479 C CA . SER A 1 184 ? 11.998 -2.004 -16.582 1.00 88.25 184 SER A CA 1
ATOM 1480 C C . SER A 1 184 ? 12.562 -2.784 -15.399 1.00 88.25 184 SER A C 1
ATOM 1482 O O . SER A 1 184 ? 11.901 -2.977 -14.370 1.00 88.25 184 SER A O 1
ATOM 1484 N N . GLY A 1 185 ? 13.801 -3.248 -15.521 1.00 88.56 185 GLY A N 1
ATOM 1485 C CA . GLY A 1 185 ? 14.456 -3.957 -14.431 1.00 88.56 185 GLY A CA 1
ATOM 1486 C C . GLY A 1 185 ? 15.768 -4.621 -14.806 1.00 88.56 185 GLY A C 1
ATOM 1487 O O . GLY A 1 185 ? 16.380 -4.304 -15.816 1.00 88.56 185 GLY A O 1
ATOM 1488 N N . GLU A 1 186 ? 16.196 -5.571 -13.985 1.00 88.88 186 GLU A N 1
ATOM 1489 C CA . GLU A 1 186 ? 17.428 -6.331 -14.200 1.00 88.88 186 GLU A CA 1
ATOM 1490 C C . GLU A 1 186 ? 17.131 -7.830 -14.192 1.00 88.88 186 GLU A C 1
ATOM 1492 O O . GLU A 1 186 ? 16.345 -8.307 -13.374 1.00 88.88 186 GLU A O 1
ATOM 1497 N N . ILE A 1 187 ? 17.768 -8.587 -15.088 1.00 90.81 187 ILE A N 1
ATOM 1498 C CA . ILE A 1 187 ? 17.646 -10.047 -15.124 1.00 90.81 187 ILE A CA 1
ATOM 1499 C C . ILE A 1 187 ? 18.777 -10.680 -14.314 1.00 90.81 187 ILE A C 1
ATOM 1501 O O . ILE A 1 187 ? 19.954 -10.554 -14.646 1.00 90.81 187 ILE A O 1
ATOM 1505 N N . GLU A 1 188 ? 18.402 -11.429 -13.285 1.00 90.94 188 GLU A N 1
ATOM 1506 C CA . GLU A 1 188 ? 19.289 -12.295 -12.521 1.00 90.94 188 GLU A CA 1
ATOM 1507 C C . GLU A 1 188 ? 19.292 -13.701 -13.132 1.00 90.94 188 GLU A C 1
ATOM 1509 O O . GLU A 1 188 ? 18.255 -14.359 -13.211 1.00 90.94 188 GLU A O 1
ATOM 1514 N N . GLU A 1 189 ? 20.460 -14.177 -13.557 1.00 93.00 189 GLU A N 1
ATOM 1515 C CA . GLU A 1 189 ? 20.657 -15.516 -14.126 1.00 93.00 189 GLU A CA 1
ATOM 1516 C C . GLU A 1 189 ? 20.978 -16.558 -13.038 1.00 93.00 189 GLU A C 1
ATOM 1518 O O . GLU A 1 189 ? 21.600 -16.247 -12.022 1.00 93.00 189 GLU A O 1
ATOM 1523 N N . ASN A 1 190 ? 20.655 -17.831 -13.292 1.00 90.56 190 ASN A N 1
ATOM 1524 C CA . ASN A 1 190 ? 20.939 -18.976 -12.407 1.00 90.56 190 ASN A CA 1
ATOM 1525 C C . ASN A 1 190 ? 20.252 -18.921 -11.037 1.00 90.56 190 ASN A C 1
ATOM 1527 O O . ASN A 1 190 ? 20.789 -19.397 -10.032 1.00 90.56 190 ASN A O 1
ATOM 1531 N N . VAL A 1 191 ? 19.052 -18.361 -11.005 1.00 88.88 191 VAL A N 1
ATOM 1532 C CA . VAL A 1 191 ? 18.195 -18.339 -9.820 1.00 88.88 191 VAL A CA 1
ATOM 1533 C C . VAL A 1 191 ? 17.166 -19.461 -9.894 1.00 88.88 191 VAL A C 1
ATOM 1535 O O . VAL A 1 191 ? 16.707 -19.834 -10.972 1.00 88.88 191 VAL A O 1
ATOM 1538 N N . SER A 1 192 ? 16.802 -20.013 -8.734 1.00 88.12 192 SER A N 1
ATOM 1539 C CA . SER A 1 192 ? 15.820 -21.101 -8.617 1.00 88.12 192 SER A CA 1
ATOM 1540 C C . SER A 1 192 ? 14.387 -20.590 -8.820 1.00 88.12 192 SER A C 1
ATOM 1542 O O . SER A 1 192 ? 13.577 -20.637 -7.897 1.00 88.12 192 SER A O 1
ATOM 1544 N N . ASP A 1 193 ? 14.095 -20.111 -10.026 1.00 85.81 193 ASP A N 1
ATOM 1545 C CA . ASP A 1 193 ? 12.827 -19.505 -10.434 1.00 85.81 193 ASP A CA 1
ATOM 1546 C C . ASP A 1 193 ? 12.455 -19.918 -11.880 1.00 85.81 193 ASP A C 1
ATOM 1548 O O . ASP A 1 193 ? 13.184 -20.675 -12.538 1.00 85.81 193 ASP A O 1
ATOM 1552 N N . VAL A 1 194 ? 11.307 -19.463 -12.389 1.00 87.38 194 VAL A N 1
ATOM 1553 C CA . VAL A 1 194 ? 10.831 -19.761 -13.748 1.00 87.38 194 VAL A CA 1
ATOM 1554 C C . VAL A 1 194 ? 11.861 -19.308 -14.784 1.00 87.38 194 VAL A C 1
ATOM 1556 O O . VAL A 1 194 ? 12.332 -18.179 -14.781 1.00 87.38 194 VAL A O 1
ATOM 1559 N N . GLY A 1 195 ? 12.238 -20.218 -15.685 1.00 88.44 195 GLY A N 1
ATOM 1560 C CA . GLY A 1 195 ? 13.257 -19.943 -16.702 1.00 88.44 195 GLY A CA 1
ATOM 1561 C C . GLY A 1 195 ? 14.701 -19.957 -16.184 1.00 88.44 195 GLY A C 1
ATOM 1562 O O . GLY A 1 195 ? 15.595 -19.629 -16.957 1.00 88.44 195 GLY A O 1
ATOM 1563 N N . ASN A 1 196 ? 14.949 -20.365 -14.926 1.00 90.88 196 ASN A N 1
ATOM 1564 C CA . ASN A 1 196 ? 16.259 -20.275 -14.252 1.00 90.88 196 ASN A CA 1
ATOM 1565 C C . ASN A 1 196 ? 16.789 -18.827 -14.181 1.00 90.88 196 ASN A C 1
ATOM 1567 O O . ASN A 1 196 ? 17.999 -18.586 -14.141 1.00 90.88 196 ASN A O 1
ATOM 1571 N N . LYS A 1 197 ? 15.858 -17.870 -14.219 1.00 93.00 197 LYS A N 1
ATOM 1572 C CA . LYS A 1 197 ? 16.096 -16.434 -14.288 1.00 93.00 197 LYS A CA 1
ATOM 1573 C C . LYS A 1 197 ? 15.032 -15.694 -13.482 1.00 93.00 197 LYS A C 1
ATOM 1575 O O . LYS A 1 197 ? 13.911 -16.184 -13.358 1.00 93.00 197 LYS A O 1
ATOM 1580 N N . ARG A 1 198 ? 15.352 -14.497 -12.995 1.00 92.44 198 ARG A N 1
ATOM 1581 C CA . ARG A 1 198 ? 14.387 -13.612 -12.333 1.00 92.44 198 ARG A CA 1
ATOM 1582 C C . ARG A 1 198 ? 14.568 -12.184 -12.803 1.00 92.44 198 ARG A C 1
ATOM 1584 O O . ARG A 1 198 ? 15.660 -11.638 -12.713 1.00 92.44 198 ARG A O 1
ATOM 1591 N N . LEU A 1 199 ? 13.485 -11.588 -13.273 1.00 92.75 199 LEU A N 1
ATOM 1592 C CA . LEU A 1 199 ? 13.386 -10.164 -13.512 1.00 92.75 199 LEU A CA 1
ATOM 1593 C C . LEU A 1 199 ? 13.146 -9.461 -12.172 1.00 92.75 199 LEU A C 1
ATOM 1595 O O . LEU A 1 199 ? 12.084 -9.616 -11.574 1.00 92.75 199 LEU A O 1
ATOM 1599 N N . ASN A 1 200 ? 14.134 -8.697 -11.712 1.00 91.00 200 ASN A N 1
ATOM 1600 C CA . ASN A 1 200 ? 14.005 -7.761 -10.604 1.00 91.00 200 ASN A CA 1
ATOM 1601 C C . ASN A 1 200 ? 13.466 -6.429 -11.142 1.00 91.00 200 ASN A C 1
ATOM 1603 O O . ASN A 1 200 ? 14.223 -5.600 -11.654 1.00 91.00 200 ASN A O 1
ATOM 1607 N N . ALA A 1 201 ? 12.150 -6.252 -11.066 1.00 90.12 201 ALA A N 1
ATOM 1608 C CA . ALA A 1 201 ? 11.443 -5.086 -11.566 1.00 90.12 201 ALA A CA 1
ATOM 1609 C C . ALA A 1 201 ? 11.846 -3.812 -10.813 1.00 90.12 201 ALA A C 1
ATOM 1611 O O . ALA A 1 201 ? 11.788 -3.764 -9.581 1.00 90.12 201 ALA A O 1
ATOM 1612 N N . LYS A 1 202 ? 12.227 -2.774 -11.558 1.00 84.50 202 LYS A N 1
ATOM 1613 C CA . LYS A 1 202 ? 12.655 -1.469 -11.030 1.00 84.50 202 LYS A CA 1
ATOM 1614 C C . LYS A 1 202 ? 11.630 -0.369 -11.262 1.00 84.50 202 LYS A C 1
ATOM 1616 O O . LYS A 1 202 ? 11.556 0.536 -10.440 1.00 84.50 202 LYS A O 1
ATOM 1621 N N . GLU A 1 203 ? 10.828 -0.471 -12.319 1.00 81.50 203 GLU A N 1
ATOM 1622 C CA . GLU A 1 203 ? 9.726 0.450 -12.592 1.00 81.50 203 GLU A CA 1
ATOM 1623 C C . GLU A 1 203 ? 8.677 -0.208 -13.494 1.00 81.50 203 GLU A C 1
ATOM 1625 O O . GLU A 1 203 ? 9.011 -1.003 -14.373 1.00 81.50 203 GLU A O 1
ATOM 1630 N N . ILE A 1 204 ? 7.404 0.138 -13.296 1.00 85.12 204 ILE A N 1
ATOM 1631 C CA . ILE A 1 204 ? 6.322 -0.204 -14.224 1.00 85.12 204 ILE A CA 1
ATOM 1632 C C . ILE A 1 204 ? 6.038 1.041 -15.059 1.00 85.12 204 ILE A C 1
ATOM 1634 O O . ILE A 1 204 ? 5.508 2.023 -14.550 1.00 85.12 204 ILE A O 1
ATOM 1638 N N . LEU A 1 205 ? 6.423 0.983 -16.330 1.00 81.88 205 LEU A N 1
ATOM 1639 C CA . LEU A 1 205 ? 6.388 2.102 -17.271 1.00 81.88 205 LEU A CA 1
ATOM 1640 C C . LEU A 1 205 ? 5.014 2.269 -17.928 1.00 81.88 205 LEU A C 1
ATOM 1642 O O . LEU A 1 205 ? 4.623 3.378 -18.277 1.00 81.88 205 LEU A O 1
ATOM 1646 N N . ASP A 1 206 ? 4.295 1.164 -18.124 1.00 83.94 206 ASP A N 1
ATOM 1647 C CA . ASP A 1 206 ? 2.953 1.157 -18.704 1.00 83.94 206 ASP A CA 1
ATOM 1648 C C . ASP A 1 206 ? 2.139 0.007 -18.107 1.00 83.94 206 ASP A C 1
ATOM 1650 O O . ASP A 1 206 ? 2.600 -1.135 -18.067 1.00 83.94 206 ASP A O 1
ATOM 1654 N N . LEU A 1 207 ? 0.929 0.307 -17.644 1.00 86.25 207 LEU A N 1
ATOM 1655 C CA . LEU A 1 207 ? -0.024 -0.664 -17.106 1.00 86.25 207 LEU A CA 1
ATOM 1656 C C . LEU A 1 207 ? -1.011 -1.180 -18.170 1.00 86.25 207 LEU A C 1
ATOM 1658 O O . LEU A 1 207 ? -1.886 -1.987 -17.848 1.00 86.25 207 LEU A O 1
ATOM 1662 N N . GLY A 1 208 ? -0.883 -0.730 -19.420 1.00 87.38 208 GLY A N 1
ATOM 1663 C CA . GLY A 1 208 ? -1.822 -1.041 -20.490 1.00 87.38 208 GLY A CA 1
ATOM 1664 C C . GLY A 1 208 ? -3.207 -0.482 -20.169 1.00 87.38 208 GLY A C 1
ATOM 1665 O O . GLY A 1 208 ? -3.355 0.677 -19.780 1.00 87.38 208 GLY A O 1
ATOM 1666 N N . GLU A 1 209 ? -4.241 -1.313 -20.299 1.00 86.12 209 GLU A N 1
ATOM 1667 C CA . GLU A 1 209 ? -5.616 -0.930 -19.949 1.00 86.12 209 GLU A CA 1
ATOM 1668 C C . GLU A 1 209 ? -5.940 -1.032 -18.444 1.00 86.12 209 GLU A C 1
ATOM 1670 O O . GLU A 1 209 ? -7.062 -0.717 -18.033 1.00 86.12 209 GLU A O 1
ATOM 1675 N N . ILE A 1 210 ? -4.999 -1.460 -17.588 1.00 84.88 210 ILE A N 1
ATOM 1676 C CA . ILE A 1 210 ? -5.256 -1.537 -16.144 1.00 84.88 210 ILE A CA 1
ATOM 1677 C C . ILE A 1 210 ? -5.353 -0.128 -15.564 1.00 84.88 210 ILE A C 1
ATOM 1679 O O . ILE A 1 210 ? -4.375 0.608 -15.461 1.00 84.88 210 ILE A O 1
ATOM 1683 N N . THR A 1 211 ? -6.545 0.202 -15.083 1.00 80.50 211 THR A N 1
ATOM 1684 C CA . THR A 1 211 ? -6.795 1.410 -14.302 1.00 80.50 211 THR A CA 1
ATOM 1685 C C . THR A 1 211 ? -7.100 1.046 -12.861 1.00 80.50 211 THR A C 1
ATOM 1687 O O . THR A 1 211 ? -7.909 0.151 -12.608 1.00 80.50 211 THR A O 1
ATOM 1690 N N . PHE A 1 212 ? -6.530 1.794 -11.927 1.00 79.81 212 PHE A N 1
ATOM 1691 C CA . PHE A 1 212 ? -6.947 1.779 -10.533 1.00 79.81 212 PHE A CA 1
ATOM 1692 C C . PHE A 1 212 ? -7.783 3.019 -10.250 1.00 79.81 212 PHE A C 1
ATOM 1694 O O . PHE A 1 212 ? -7.450 4.112 -10.713 1.00 79.81 212 PHE A O 1
ATOM 1701 N N . LYS A 1 213 ? -8.860 2.877 -9.475 1.00 84.00 213 LYS A N 1
ATOM 1702 C CA . LYS A 1 213 ? -9.548 4.061 -8.964 1.00 84.00 213 LYS A CA 1
ATOM 1703 C C . LYS A 1 213 ? -8.744 4.646 -7.809 1.00 84.00 213 LYS A C 1
ATOM 1705 O O . LYS A 1 213 ? -8.684 4.069 -6.723 1.00 84.00 213 LYS A O 1
ATOM 1710 N N . GLU A 1 214 ? -8.162 5.808 -8.071 1.00 80.69 214 GLU A N 1
ATOM 1711 C CA . GLU A 1 214 ? -7.454 6.589 -7.072 1.00 80.69 214 GLU A CA 1
ATOM 1712 C C . GLU A 1 214 ? -8.415 7.053 -5.975 1.00 80.69 214 GLU A C 1
ATOM 1714 O O . GLU A 1 214 ? -9.497 7.588 -6.235 1.00 80.69 214 GLU A O 1
ATOM 1719 N N . VAL A 1 215 ? -8.015 6.798 -4.735 1.00 85.88 215 VAL A N 1
ATOM 1720 C CA . VAL A 1 215 ? -8.721 7.224 -3.532 1.00 85.88 215 VAL A CA 1
ATOM 1721 C C . VAL A 1 215 ? -7.706 7.326 -2.402 1.00 85.88 215 VAL A C 1
ATOM 1723 O O . VAL A 1 215 ? -6.775 6.523 -2.316 1.00 85.88 215 VAL A O 1
ATOM 1726 N N . SER A 1 216 ? -7.862 8.303 -1.522 1.00 87.19 216 SER A N 1
ATOM 1727 C CA . SER A 1 216 ? -7.008 8.421 -0.343 1.00 87.19 216 SER A CA 1
ATOM 1728 C C . SER A 1 216 ? -7.384 7.403 0.743 1.00 87.19 216 SER A C 1
ATOM 1730 O O . SER A 1 216 ? -8.479 6.825 0.761 1.00 87.19 216 SER A O 1
ATOM 1732 N N . GLN A 1 217 ? -6.464 7.188 1.689 1.00 89.31 217 GLN A N 1
ATOM 1733 C CA . GLN A 1 217 ? -6.760 6.408 2.891 1.00 89.31 217 GLN A CA 1
ATOM 1734 C C . GLN A 1 217 ? -7.920 7.034 3.677 1.00 89.31 217 GLN A C 1
ATOM 1736 O O . GLN A 1 217 ? -8.807 6.305 4.110 1.00 89.31 217 GLN A O 1
ATOM 1741 N N . ASP A 1 218 ? -7.923 8.360 3.834 1.00 90.44 218 ASP A N 1
ATOM 1742 C CA . ASP A 1 218 ? -8.927 9.078 4.623 1.00 90.44 218 ASP A CA 1
ATOM 1743 C C . ASP A 1 218 ? -10.322 8.958 3.994 1.00 90.44 218 ASP A C 1
ATOM 1745 O O . ASP A 1 218 ? -11.273 8.584 4.679 1.00 90.44 218 ASP A O 1
ATOM 1749 N N . GLU A 1 219 ? -10.438 9.142 2.675 1.00 94.12 219 GLU A N 1
ATOM 1750 C CA . GLU A 1 219 ? -11.699 8.918 1.951 1.00 94.12 219 GLU A CA 1
ATOM 1751 C C . GLU A 1 219 ? -12.182 7.467 2.089 1.00 94.12 219 GLU A C 1
ATOM 1753 O O . GLU A 1 219 ? -13.363 7.213 2.333 1.00 94.12 219 GLU A O 1
ATOM 1758 N N . SER A 1 220 ? -11.274 6.492 1.978 1.00 95.06 220 SER A N 1
ATOM 1759 C CA . SER A 1 220 ? -11.624 5.076 2.151 1.00 95.06 220 SER A CA 1
ATOM 1760 C C . SER A 1 220 ? -12.063 4.763 3.583 1.00 95.06 220 SER A C 1
ATOM 1762 O O . SER A 1 220 ? -12.968 3.953 3.784 1.00 95.06 220 SER A O 1
ATOM 1764 N N . GLN A 1 221 ? -11.459 5.416 4.576 1.00 96.31 221 GLN A N 1
ATOM 1765 C CA . GLN A 1 221 ? -11.808 5.262 5.984 1.00 96.31 221 GLN A CA 1
ATOM 1766 C C . GLN A 1 221 ? -13.202 5.821 6.285 1.00 96.31 221 GLN A C 1
ATOM 1768 O O . GLN A 1 221 ? -13.952 5.196 7.034 1.00 96.31 221 GLN A O 1
ATOM 1773 N N . GLU A 1 222 ? -13.572 6.961 5.697 1.00 97.31 222 GLU A N 1
ATOM 1774 C CA . GLU A 1 222 ? -14.918 7.533 5.829 1.00 97.31 222 GLU A CA 1
ATOM 1775 C C . GLU A 1 222 ? -15.988 6.598 5.253 1.00 97.31 222 GLU A C 1
ATOM 1777 O O . GLU A 1 222 ? -17.011 6.344 5.896 1.00 97.31 222 GLU A O 1
ATOM 1782 N N . VAL A 1 223 ? -15.734 6.026 4.069 1.00 97.81 223 VAL A N 1
ATOM 1783 C CA . VAL A 1 223 ? -16.629 5.031 3.458 1.00 97.81 223 VAL A CA 1
ATOM 1784 C C . VAL A 1 223 ? -16.732 3.781 4.335 1.00 97.81 223 VAL A C 1
ATOM 1786 O O . VAL A 1 223 ? -17.834 3.277 4.555 1.00 97.81 223 VAL A O 1
ATOM 1789 N N . ALA A 1 224 ? -15.608 3.304 4.874 1.00 97.75 224 ALA A N 1
ATOM 1790 C CA . ALA A 1 224 ? -15.574 2.136 5.745 1.00 97.75 224 ALA A CA 1
ATOM 1791 C C . ALA A 1 224 ? -16.345 2.366 7.055 1.00 97.75 224 ALA A C 1
ATOM 1793 O O . ALA A 1 224 ? -17.141 1.516 7.448 1.00 97.75 224 ALA A O 1
ATOM 1794 N N . LEU A 1 225 ? -16.166 3.525 7.699 1.00 97.25 225 LEU A N 1
ATOM 1795 C CA . LEU A 1 225 ? -16.894 3.907 8.911 1.00 97.25 225 LEU A CA 1
ATOM 1796 C C . LEU A 1 225 ? -18.405 3.895 8.668 1.00 97.25 225 LEU A C 1
ATOM 1798 O O . LEU A 1 225 ? -19.149 3.266 9.420 1.00 97.25 225 LEU A O 1
ATOM 1802 N N . LYS A 1 226 ? -18.848 4.531 7.581 1.00 97.50 226 LYS A N 1
ATOM 1803 C CA . LYS A 1 226 ? -20.263 4.555 7.208 1.00 97.50 226 LYS A CA 1
ATOM 1804 C C . LYS A 1 226 ? -20.813 3.151 6.949 1.00 97.50 226 LYS A C 1
ATOM 1806 O O . LYS A 1 226 ? -21.928 2.840 7.352 1.00 97.50 226 LYS A O 1
ATOM 1811 N N . ALA A 1 227 ? -20.022 2.277 6.330 1.00 97.12 227 ALA A N 1
ATOM 1812 C CA . ALA A 1 227 ? -20.417 0.890 6.111 1.00 97.12 227 ALA A CA 1
ATOM 1813 C C . ALA A 1 227 ? -20.623 0.112 7.424 1.00 97.12 227 ALA A C 1
ATOM 1815 O O . ALA A 1 227 ? -21.495 -0.753 7.486 1.00 97.12 227 ALA A O 1
ATOM 1816 N N . VAL A 1 228 ? -19.869 0.433 8.483 1.00 95.75 228 VAL A N 1
ATOM 1817 C CA . VAL A 1 228 ? -20.111 -0.116 9.827 1.00 95.75 228 VAL A CA 1
ATOM 1818 C C . VAL A 1 228 ? -21.413 0.422 10.416 1.00 95.75 228 VAL A C 1
ATOM 1820 O O . VAL A 1 228 ? -22.207 -0.369 10.926 1.00 95.75 228 VAL A O 1
ATOM 1823 N N . GLU A 1 229 ? -21.656 1.733 10.329 1.00 95.44 229 GLU A N 1
ATOM 1824 C CA . GLU A 1 229 ? -22.887 2.375 10.825 1.00 95.44 229 GLU A CA 1
ATOM 1825 C C . GLU A 1 229 ? -24.147 1.806 10.162 1.00 95.44 229 GLU A C 1
ATOM 1827 O O . GLU A 1 229 ? -25.143 1.540 10.838 1.00 95.44 229 GLU A O 1
ATOM 1832 N N . ASP A 1 230 ? -24.072 1.571 8.852 1.00 95.69 230 ASP A N 1
ATOM 1833 C CA . ASP A 1 230 ? -25.162 1.033 8.037 1.00 95.69 230 ASP A CA 1
ATOM 1834 C C . ASP A 1 230 ? -25.278 -0.503 8.135 1.00 95.69 230 ASP A C 1
ATOM 1836 O O . ASP A 1 230 ? -26.204 -1.095 7.572 1.00 95.69 230 ASP A O 1
ATOM 1840 N N . SER A 1 231 ? -24.363 -1.176 8.847 1.00 93.50 231 SER A N 1
ATOM 1841 C CA . SER A 1 231 ? -24.372 -2.636 8.953 1.00 93.50 231 SER A CA 1
ATOM 1842 C C . SER A 1 231 ? -25.555 -3.151 9.779 1.00 93.50 231 SER A C 1
ATOM 1844 O O . SER A 1 231 ? -25.904 -2.638 10.847 1.00 93.50 231 SER A O 1
ATOM 1846 N N . ASP A 1 232 ? -26.139 -4.250 9.300 1.00 91.19 232 ASP A N 1
ATOM 1847 C CA . ASP A 1 232 ? -27.246 -4.953 9.950 1.00 91.19 232 ASP A CA 1
ATOM 1848 C C . ASP A 1 232 ? -26.945 -5.280 11.420 1.00 91.19 232 ASP A C 1
ATOM 1850 O O . ASP A 1 232 ? -27.832 -5.214 12.273 1.00 91.19 232 ASP A O 1
ATOM 1854 N N . ASP A 1 233 ? -25.697 -5.635 11.720 1.00 88.94 233 ASP A N 1
ATOM 1855 C CA . ASP A 1 233 ? -25.266 -6.021 13.057 1.00 88.94 233 ASP A CA 1
ATOM 1856 C C . ASP A 1 233 ? -25.122 -4.822 13.990 1.00 88.94 233 ASP A C 1
ATOM 1858 O O . ASP A 1 233 ? -25.646 -4.871 15.104 1.00 88.94 233 ASP A O 1
ATOM 1862 N N . TYR A 1 234 ? -24.522 -3.714 13.538 1.00 91.81 234 TYR A N 1
ATOM 1863 C CA . TYR A 1 234 ? -24.457 -2.479 14.327 1.00 91.81 234 TYR A CA 1
ATOM 1864 C C . TYR A 1 234 ? -25.865 -1.996 14.706 1.00 91.81 234 TYR A C 1
ATOM 1866 O O . TYR A 1 234 ? -26.147 -1.704 15.875 1.00 91.81 234 TYR A O 1
ATOM 1874 N N . ILE A 1 235 ? -26.793 -2.016 13.743 1.00 93.44 235 ILE A N 1
ATOM 1875 C CA . ILE A 1 235 ? -28.190 -1.616 13.946 1.00 93.44 235 ILE A CA 1
ATOM 1876 C C . ILE A 1 235 ? -28.916 -2.590 14.892 1.00 93.44 235 ILE A C 1
ATOM 1878 O O . ILE A 1 235 ? -29.557 -2.161 15.859 1.00 93.44 235 ILE A O 1
ATOM 1882 N N . LYS A 1 236 ? -28.821 -3.910 14.663 1.00 91.81 236 LYS A N 1
ATOM 1883 C CA . LYS A 1 236 ? -29.490 -4.937 15.495 1.00 91.81 236 LYS A CA 1
ATOM 1884 C C . LYS A 1 236 ? -28.962 -4.977 16.922 1.00 91.81 236 LYS A C 1
ATOM 1886 O O . LYS A 1 236 ? -29.732 -5.280 17.850 1.00 91.81 236 LYS A O 1
ATOM 1891 N N . ASP A 1 237 ? -27.681 -4.691 17.100 1.00 89.81 237 ASP A N 1
ATOM 1892 C CA . ASP A 1 237 ? -27.025 -4.656 18.397 1.00 89.81 237 ASP A CA 1
ATOM 1893 C C . ASP A 1 237 ? -27.270 -3.333 19.124 1.00 89.81 237 ASP A C 1
ATOM 1895 O O . ASP A 1 237 ? -27.066 -3.276 20.334 1.00 89.81 237 ASP A O 1
ATOM 1899 N N . LYS A 1 238 ? -27.783 -2.294 18.454 1.00 91.44 238 LYS A N 1
ATOM 1900 C CA . LYS A 1 238 ? -27.818 -0.926 18.994 1.00 91.44 238 LYS A CA 1
ATOM 1901 C C . LYS A 1 238 ? -26.410 -0.489 19.402 1.00 91.44 238 LYS A C 1
ATOM 1903 O O . LYS A 1 238 ? -26.175 -0.168 20.568 1.00 91.44 238 LYS A O 1
ATOM 1908 N N . GLY A 1 239 ? -25.475 -0.589 18.460 1.00 88.19 239 GLY A N 1
ATOM 1909 C CA . GLY A 1 239 ? -24.109 -0.136 18.657 1.00 88.19 239 GLY A CA 1
ATOM 1910 C C . GLY A 1 239 ? -24.069 1.328 19.097 1.00 88.19 239 GLY A C 1
ATOM 1911 O O . GLY A 1 239 ? -24.870 2.156 18.670 1.00 88.19 239 GLY A O 1
ATOM 1912 N N . GLU A 1 240 ? -23.150 1.630 20.001 1.00 88.56 240 GLU A N 1
ATOM 1913 C CA . GLU A 1 240 ? -22.882 2.950 20.547 1.00 88.56 240 GLU A CA 1
ATOM 1914 C C . GLU A 1 240 ? -21.426 3.278 20.230 1.00 88.56 240 GLU A C 1
ATOM 1916 O O . GLU A 1 240 ? -20.549 2.514 20.627 1.00 88.56 240 GLU A O 1
ATOM 1921 N N . LYS A 1 241 ? -21.199 4.413 19.550 1.00 85.31 241 LYS A N 1
ATOM 1922 C CA . LYS A 1 241 ? -19.885 5.006 19.233 1.00 85.31 241 LYS A CA 1
ATOM 1923 C C . LYS A 1 241 ? -18.891 4.043 18.556 1.00 85.31 241 LYS A C 1
ATOM 1925 O O . LYS A 1 241 ? -18.401 3.093 19.156 1.00 85.31 241 LYS A O 1
ATOM 1930 N N . ILE A 1 242 ? -18.530 4.340 17.312 1.00 90.94 242 ILE A N 1
ATOM 1931 C CA . ILE A 1 242 ? -17.503 3.581 16.591 1.00 90.94 242 ILE A CA 1
ATOM 1932 C C . ILE A 1 242 ? -16.141 4.245 16.806 1.00 90.94 242 ILE A C 1
ATOM 1934 O O . ILE A 1 242 ? -16.022 5.469 16.748 1.00 90.94 242 ILE A O 1
ATOM 1938 N N . GLU A 1 243 ? -15.115 3.439 17.054 1.00 88.00 243 GLU A N 1
ATOM 1939 C CA . GLU A 1 243 ? -13.728 3.879 17.171 1.00 88.00 243 GLU A CA 1
ATOM 1940 C C . GLU A 1 243 ? -12.845 3.077 16.214 1.00 88.00 243 GLU A C 1
ATOM 1942 O O . GLU A 1 243 ? -12.934 1.850 16.148 1.00 88.00 243 GLU A O 1
ATOM 1947 N N . LEU A 1 244 ? -11.972 3.764 15.476 1.00 88.25 244 LEU A N 1
ATOM 1948 C CA . LEU A 1 244 ? -10.929 3.108 14.693 1.00 88.25 244 LEU A CA 1
ATOM 1949 C C . LEU A 1 244 ? -9.848 2.577 15.643 1.00 88.25 244 LEU A C 1
ATOM 1951 O O . LEU A 1 244 ? -9.300 3.324 16.456 1.00 88.25 244 LEU A O 1
ATOM 1955 N N . ILE A 1 245 ? -9.537 1.288 15.541 1.00 87.19 245 ILE A N 1
ATOM 1956 C CA . ILE A 1 245 ? -8.459 0.651 16.301 1.00 87.19 245 ILE A CA 1
ATOM 1957 C C . ILE A 1 245 ? -7.137 0.797 15.557 1.00 87.19 245 ILE A C 1
ATOM 1959 O O . ILE A 1 245 ? -6.157 1.252 16.143 1.00 87.19 245 ILE A O 1
ATOM 1963 N N . GLU A 1 246 ? -7.108 0.365 14.298 1.00 84.50 246 GLU A N 1
ATOM 1964 C CA . GLU A 1 246 ? -5.921 0.386 13.449 1.00 84.50 246 GLU A CA 1
ATOM 1965 C C . GLU A 1 246 ? -6.308 0.359 11.969 1.00 84.50 246 GLU A C 1
ATOM 1967 O O . GLU A 1 246 ? -7.396 -0.093 11.595 1.00 84.50 246 GLU A O 1
ATOM 1972 N N . THR A 1 247 ? -5.372 0.806 11.138 1.00 86.25 247 THR A N 1
ATOM 1973 C CA . THR A 1 247 ? -5.437 0.698 9.682 1.00 86.25 247 THR A CA 1
ATOM 1974 C C . THR A 1 247 ? -4.346 -0.259 9.233 1.00 86.25 247 THR A C 1
ATOM 1976 O O . THR A 1 247 ? -3.165 -0.030 9.490 1.00 86.25 247 THR A O 1
ATOM 1979 N N . ILE A 1 248 ? -4.738 -1.332 8.556 1.00 82.75 248 ILE A N 1
ATOM 1980 C CA . ILE A 1 248 ? -3.833 -2.349 8.029 1.00 82.75 248 ILE A CA 1
ATOM 1981 C C . ILE A 1 248 ? -3.750 -2.146 6.520 1.00 82.75 248 ILE A C 1
ATOM 1983 O O . ILE A 1 248 ? -4.758 -2.224 5.819 1.00 82.75 248 ILE A O 1
ATOM 1987 N N . LYS A 1 249 ? -2.554 -1.881 5.996 1.00 79.00 249 LYS A N 1
ATOM 1988 C CA . LYS A 1 249 ? -2.347 -1.831 4.546 1.00 79.00 249 LYS A CA 1
ATOM 1989 C C . LYS A 1 249 ? -2.397 -3.253 3.977 1.00 79.00 249 LYS A C 1
ATOM 1991 O O . LYS A 1 249 ? -1.824 -4.170 4.558 1.00 79.00 249 LYS A O 1
ATOM 1996 N N . VAL A 1 250 ? -3.094 -3.424 2.857 1.00 76.00 250 VAL A N 1
ATOM 1997 C CA . VAL A 1 250 ? -3.204 -4.699 2.128 1.00 76.00 250 VAL A CA 1
ATOM 1998 C C . VAL A 1 250 ? -2.427 -4.577 0.817 1.00 76.00 250 VAL A C 1
ATOM 2000 O O . VAL A 1 250 ? -2.314 -3.468 0.297 1.00 76.00 250 VAL A O 1
ATOM 2003 N N . ASN A 1 251 ? -1.914 -5.697 0.293 1.00 70.56 251 ASN A N 1
ATOM 2004 C CA . ASN A 1 251 ? -1.080 -5.776 -0.916 1.00 70.56 251 ASN A CA 1
ATOM 2005 C C . ASN A 1 251 ? -1.866 -5.400 -2.186 1.00 70.56 251 ASN A C 1
ATOM 2007 O O . ASN A 1 251 ? -2.295 -6.260 -2.957 1.00 70.56 251 ASN A O 1
ATOM 2011 N N . CYS A 1 252 ? -2.130 -4.108 -2.351 1.00 73.81 252 CYS A N 1
ATOM 2012 C CA . CYS A 1 252 ? -2.660 -3.484 -3.549 1.00 73.81 252 CYS A CA 1
ATOM 2013 C C . CYS A 1 252 ? -2.549 -1.946 -3.425 1.00 73.81 252 CYS A C 1
ATOM 2015 O O . CYS A 1 252 ? -2.511 -1.416 -2.305 1.00 73.81 252 CYS A O 1
ATOM 2017 N N . PRO A 1 253 ? -2.560 -1.205 -4.550 1.00 72.25 253 PRO A N 1
ATOM 2018 C CA . PRO A 1 253 ? -2.355 0.243 -4.563 1.00 72.25 253 PRO A CA 1
ATOM 2019 C C . PRO A 1 253 ? -3.282 1.024 -3.619 1.00 72.25 253 PRO A C 1
ATOM 2021 O O . PRO A 1 253 ? -2.820 1.738 -2.725 1.00 72.25 253 PRO A O 1
ATOM 2024 N N . TYR A 1 254 ? -4.590 0.781 -3.721 1.00 82.56 254 TYR A N 1
ATOM 2025 C CA . TYR A 1 254 ? -5.636 1.474 -2.961 1.00 82.56 254 TYR A CA 1
ATOM 2026 C C . TYR A 1 254 ? -6.476 0.497 -2.128 1.00 82.56 254 TYR A C 1
ATOM 2028 O O . TYR A 1 254 ? -7.706 0.551 -2.135 1.00 82.56 254 TYR A O 1
ATOM 2036 N N . CYS A 1 255 ? -5.809 -0.437 -1.440 1.00 83.50 255 CYS A N 1
ATOM 2037 C CA . CYS A 1 255 ? -6.453 -1.356 -0.502 1.00 83.50 255 CYS A CA 1
ATOM 2038 C C . CYS A 1 255 ? -6.050 -1.075 0.943 1.00 83.50 255 CYS A C 1
ATOM 2040 O O . CYS A 1 255 ? -4.878 -0.805 1.225 1.00 83.50 255 CYS A O 1
ATOM 2042 N N . TRP A 1 256 ? -7.014 -1.204 1.852 1.00 90.12 256 TRP A N 1
ATOM 2043 C CA . TRP A 1 256 ? -6.824 -1.110 3.299 1.00 90.12 256 TRP A CA 1
ATOM 2044 C C . TRP A 1 256 ? -7.808 -2.030 4.006 1.00 90.12 256 TRP A C 1
ATOM 2046 O O . TRP A 1 256 ? -8.915 -2.244 3.528 1.00 90.12 256 TRP A O 1
ATOM 2056 N N . THR A 1 257 ? -7.436 -2.502 5.184 1.00 93.19 257 THR A N 1
ATOM 2057 C CA . THR A 1 257 ? -8.372 -3.053 6.153 1.00 93.19 257 THR A CA 1
ATOM 2058 C C . THR A 1 257 ? -8.454 -2.088 7.324 1.00 93.19 257 THR A C 1
ATOM 2060 O O . THR A 1 257 ? -7.455 -1.840 8.001 1.00 93.19 257 THR A O 1
ATOM 2063 N N . PHE A 1 258 ? -9.640 -1.542 7.570 1.00 95.00 258 PHE A N 1
ATOM 2064 C CA . PHE A 1 258 ? -9.900 -0.704 8.736 1.00 95.00 258 PHE A CA 1
ATOM 2065 C C . PHE A 1 258 ? -10.507 -1.558 9.836 1.00 95.00 258 PHE A C 1
ATOM 2067 O O . PHE A 1 258 ? -11.576 -2.143 9.656 1.00 95.00 258 PHE A O 1
ATOM 2074 N N . ARG A 1 259 ? -9.826 -1.630 10.979 1.00 91.94 259 ARG A N 1
ATOM 2075 C CA . ARG A 1 259 ? -10.336 -2.345 12.144 1.00 91.94 259 ARG A CA 1
ATOM 2076 C C . ARG A 1 259 ? -11.098 -1.385 13.034 1.00 91.94 259 ARG A C 1
ATOM 2078 O O . ARG A 1 259 ? -10.505 -0.475 13.613 1.00 91.94 259 ARG A O 1
ATOM 2085 N N . PHE A 1 260 ? -12.390 -1.623 13.197 1.00 93.56 260 PHE A N 1
ATOM 2086 C CA . PHE A 1 260 ? -13.260 -0.818 14.041 1.00 93.56 260 PHE A CA 1
ATOM 2087 C C . PHE A 1 260 ? -13.683 -1.559 15.302 1.00 93.56 260 PHE A C 1
ATOM 2089 O O . PHE A 1 260 ? -13.817 -2.784 15.330 1.00 93.56 260 PHE A O 1
ATOM 2096 N N . TYR A 1 261 ? -13.931 -0.772 16.339 1.00 89.38 261 TYR A N 1
ATOM 2097 C CA . TYR A 1 261 ? -14.537 -1.173 17.595 1.00 89.38 261 TYR A CA 1
ATOM 2098 C C . TYR A 1 261 ? -15.863 -0.441 17.784 1.00 89.38 261 TYR A C 1
ATOM 2100 O O . TYR A 1 261 ? -15.946 0.759 17.526 1.00 89.38 261 TYR A O 1
ATOM 2108 N N . TYR A 1 262 ? -16.879 -1.137 18.290 1.00 86.69 262 TYR A N 1
ATOM 2109 C CA . TYR A 1 262 ? -18.045 -0.490 18.889 1.00 86.69 262 TYR A CA 1
ATOM 2110 C C . TYR A 1 262 ? -18.528 -1.261 20.115 1.00 86.69 262 TYR A C 1
ATOM 2112 O O . TYR A 1 262 ? -18.345 -2.478 20.232 1.00 86.69 262 TYR A O 1
ATOM 2120 N N . PHE A 1 263 ? -19.181 -0.550 21.032 1.00 82.62 263 PHE A N 1
ATOM 2121 C CA . PHE A 1 263 ? -19.822 -1.165 22.186 1.00 82.62 263 PHE A CA 1
ATOM 2122 C C . PHE A 1 263 ? -21.325 -1.284 21.962 1.00 82.62 263 PHE A C 1
ATOM 2124 O O . PHE A 1 263 ? -21.971 -0.363 21.479 1.00 82.62 263 PHE A O 1
ATOM 2131 N N . SER A 1 264 ? -21.917 -2.404 22.359 1.00 83.06 264 SER A N 1
ATOM 2132 C CA . SER A 1 264 ? -23.363 -2.575 22.411 1.00 83.06 264 SER A CA 1
ATOM 2133 C C . SER A 1 264 ? -23.786 -3.019 23.805 1.00 83.06 264 SER A C 1
ATOM 2135 O O . SER A 1 264 ? -23.301 -4.016 24.334 1.00 83.06 264 SER A O 1
ATOM 2137 N N . LYS A 1 265 ? -24.807 -2.369 24.374 1.00 75.75 265 LYS A N 1
ATOM 2138 C CA . LYS A 1 265 ? -25.441 -2.851 25.617 1.00 75.75 265 LYS A CA 1
ATOM 2139 C C . LYS A 1 265 ? -26.098 -4.228 25.464 1.00 75.75 265 LYS A C 1
ATOM 2141 O O . LYS A 1 265 ? -26.312 -4.912 26.460 1.00 75.75 265 LYS A O 1
ATOM 2146 N N . LYS A 1 266 ? -26.463 -4.615 24.238 1.00 81.44 266 LYS A N 1
ATOM 2147 C CA . LYS A 1 266 ? -27.151 -5.875 23.926 1.00 81.44 266 LYS A CA 1
ATOM 2148 C C . LYS A 1 266 ? -26.174 -7.010 23.618 1.00 81.44 266 LYS A C 1
ATOM 2150 O O . LYS A 1 266 ? -26.444 -8.142 24.006 1.00 81.44 266 LYS A O 1
ATOM 2155 N N . ALA A 1 267 ? -25.082 -6.718 22.917 1.00 74.44 267 ALA A N 1
ATOM 2156 C CA . ALA A 1 267 ? -24.161 -7.719 22.381 1.00 74.44 267 ALA A CA 1
ATOM 2157 C C . ALA A 1 267 ? -22.723 -7.604 22.915 1.00 74.44 267 ALA A C 1
ATOM 2159 O O . ALA A 1 267 ? -21.884 -8.434 22.569 1.00 74.44 267 ALA A O 1
ATOM 2160 N N . GLY A 1 268 ? -22.451 -6.623 23.778 1.00 78.25 268 GLY A N 1
ATOM 2161 C CA . GLY A 1 268 ? -21.133 -6.365 24.345 1.00 78.25 268 GLY A CA 1
ATOM 2162 C C . GLY A 1 268 ? -20.187 -5.681 23.361 1.00 78.25 268 GLY A C 1
ATOM 2163 O O . GLY A 1 268 ? -20.609 -4.968 22.452 1.00 78.25 268 GLY A O 1
ATOM 2164 N N . GLU A 1 269 ? -18.894 -5.886 23.580 1.00 82.00 269 GLU A N 1
ATOM 2165 C CA . GLU A 1 269 ? -17.814 -5.381 22.731 1.00 82.00 269 GLU A CA 1
ATOM 2166 C C . GLU A 1 269 ? -17.803 -6.092 21.373 1.00 82.00 269 GLU A C 1
ATOM 2168 O O . GLU A 1 269 ? -17.884 -7.324 21.301 1.00 82.00 269 GLU A O 1
ATOM 2173 N N . LYS A 1 270 ? -17.667 -5.319 20.294 1.00 84.06 270 LYS A N 1
ATOM 2174 C CA . LYS A 1 270 ? -17.590 -5.824 18.924 1.00 84.06 270 LYS A CA 1
ATOM 2175 C C . LYS A 1 270 ? -16.375 -5.241 18.222 1.00 84.06 270 LYS A C 1
ATOM 2177 O O . LYS A 1 270 ? -16.107 -4.048 18.326 1.00 84.06 270 LYS A O 1
ATOM 2182 N N . ILE A 1 271 ? -15.652 -6.107 17.516 1.00 87.25 271 ILE A N 1
ATOM 2183 C CA . ILE A 1 271 ? -14.519 -5.746 16.665 1.00 87.25 271 ILE A CA 1
ATOM 2184 C C . ILE A 1 271 ? -14.780 -6.335 15.287 1.00 87.25 271 ILE A C 1
ATOM 2186 O O . ILE A 1 271 ? -15.129 -7.514 15.166 1.00 87.25 271 ILE A O 1
ATOM 2190 N N . LEU A 1 272 ? -14.603 -5.513 14.264 1.00 91.44 272 LEU A N 1
ATOM 2191 C CA . LEU A 1 272 ? -14.764 -5.910 12.879 1.00 91.44 272 LEU A CA 1
ATOM 2192 C C . LEU A 1 272 ? -13.684 -5.287 12.007 1.00 91.44 272 LEU A C 1
ATOM 2194 O O . LEU A 1 272 ? -13.209 -4.186 12.279 1.00 91.44 272 LEU A O 1
ATOM 2198 N N . ASP A 1 273 ? -13.347 -6.008 10.952 1.00 94.75 273 ASP A N 1
ATOM 2199 C CA . ASP A 1 273 ? -12.455 -5.576 9.895 1.00 94.75 273 ASP A CA 1
ATOM 2200 C C . ASP A 1 273 ? -13.296 -5.239 8.664 1.00 94.75 273 ASP A C 1
ATOM 2202 O O . ASP A 1 273 ? -14.120 -6.040 8.219 1.00 94.75 273 ASP A O 1
ATOM 2206 N N . VAL A 1 274 ? -13.089 -4.042 8.121 1.00 96.69 274 VAL A N 1
ATOM 2207 C CA . VAL A 1 274 ? -13.680 -3.607 6.854 1.00 96.69 274 VAL A CA 1
ATOM 2208 C C . VAL A 1 274 ? -12.582 -3.596 5.805 1.00 96.69 274 VAL A C 1
ATOM 2210 O O . VAL A 1 274 ? -11.681 -2.756 5.858 1.00 96.69 274 VAL A O 1
ATOM 2213 N N . LEU A 1 275 ? -12.651 -4.534 4.862 1.00 94.19 275 LEU A N 1
ATOM 2214 C CA . LEU A 1 275 ? -11.739 -4.600 3.727 1.00 94.19 275 LEU A CA 1
ATOM 2215 C C . LEU A 1 275 ? -12.212 -3.627 2.648 1.00 94.19 275 LEU A C 1
ATOM 2217 O O . LEU A 1 275 ? -13.296 -3.781 2.085 1.00 94.19 275 LEU A O 1
ATOM 2221 N N . MET A 1 276 ? -11.363 -2.659 2.338 1.00 94.69 276 MET A N 1
ATOM 2222 C CA . MET A 1 276 ? -11.548 -1.659 1.300 1.00 94.69 276 MET A CA 1
ATOM 2223 C C . MET A 1 276 ? -10.616 -1.941 0.128 1.00 94.69 276 MET A C 1
ATOM 2225 O O . MET A 1 276 ? -9.437 -2.242 0.321 1.00 94.69 276 MET A O 1
ATOM 2229 N N . GLN A 1 277 ? -11.131 -1.777 -1.085 1.00 90.06 277 GLN A N 1
ATOM 2230 C CA . GLN A 1 277 ? -10.337 -1.746 -2.308 1.00 90.06 277 GLN A CA 1
ATOM 2231 C C . GLN A 1 277 ? -10.915 -0.686 -3.236 1.00 90.06 277 GLN A C 1
ATOM 2233 O O . GLN A 1 277 ? -12.102 -0.736 -3.560 1.00 90.06 277 GLN A O 1
ATOM 2238 N N . GLU A 1 278 ? -10.068 0.245 -3.679 1.00 88.62 278 GLU A N 1
ATOM 2239 C CA . GLU A 1 278 ? -10.414 1.250 -4.695 1.00 88.62 278 GLU A CA 1
ATOM 2240 C C . GLU A 1 278 ? -11.633 2.107 -4.277 1.00 88.62 278 GLU A C 1
ATOM 2242 O O . GLU A 1 278 ? -12.478 2.529 -5.073 1.00 88.62 278 GLU A O 1
ATOM 2247 N N . GLY A 1 279 ? -11.741 2.345 -2.965 1.00 90.44 279 GLY A N 1
ATOM 2248 C CA . GLY A 1 279 ? -12.791 3.150 -2.339 1.00 90.44 279 GLY A CA 1
ATOM 2249 C C . GLY A 1 279 ? -14.115 2.409 -2.159 1.00 90.44 279 GLY A C 1
ATOM 2250 O O . GLY A 1 279 ? -15.121 3.031 -1.828 1.00 90.44 279 GLY A O 1
ATOM 2251 N N . GLU A 1 280 ? -14.136 1.095 -2.382 1.00 94.12 280 GLU A N 1
ATOM 2252 C CA . GLU A 1 280 ? -15.310 0.247 -2.197 1.00 94.12 280 GLU A CA 1
ATOM 2253 C C . GLU A 1 280 ? -15.099 -0.769 -1.077 1.00 94.12 280 GLU A C 1
ATOM 2255 O O . GLU A 1 280 ? -14.022 -1.353 -0.943 1.00 94.12 280 GLU A O 1
ATOM 2260 N N . VAL A 1 281 ? -16.164 -1.031 -0.320 1.00 95.75 281 VAL A N 1
ATOM 2261 C CA . VAL A 1 281 ? -16.203 -2.108 0.673 1.00 95.75 281 VAL A CA 1
ATOM 2262 C C . VAL A 1 281 ? -16.249 -3.445 -0.058 1.00 95.75 281 VAL A C 1
ATOM 2264 O O . VAL A 1 281 ? -17.186 -3.714 -0.812 1.00 95.75 281 VAL A O 1
ATOM 2267 N N . LYS A 1 282 ? -15.243 -4.288 0.161 1.00 94.50 282 LYS A N 1
ATOM 2268 C CA . LYS A 1 282 ? -15.177 -5.646 -0.395 1.00 94.50 282 LYS A CA 1
ATOM 2269 C C . LYS A 1 282 ? -15.635 -6.704 0.593 1.00 94.50 282 LYS A C 1
ATOM 2271 O O . LYS A 1 282 ? -16.244 -7.683 0.172 1.00 94.50 282 LYS A O 1
ATOM 2276 N N . ASP A 1 283 ? -15.359 -6.505 1.876 1.00 93.94 283 ASP A N 1
ATOM 2277 C CA . ASP A 1 283 ? -15.787 -7.414 2.935 1.00 93.94 283 ASP A CA 1
ATOM 2278 C C . ASP A 1 283 ? -15.947 -6.677 4.268 1.00 93.94 283 ASP A C 1
ATOM 2280 O O . ASP A 1 283 ? -15.253 -5.693 4.534 1.00 93.94 283 ASP A O 1
ATOM 2284 N N . ILE A 1 284 ? -16.856 -7.178 5.104 1.00 92.88 284 ILE A N 1
ATOM 2285 C CA . ILE A 1 284 ? -16.988 -6.795 6.509 1.00 92.88 284 ILE A CA 1
ATOM 2286 C C . ILE A 1 284 ? -17.008 -8.087 7.314 1.00 92.88 284 ILE A C 1
ATOM 2288 O O . ILE A 1 284 ? -17.970 -8.854 7.247 1.00 92.88 284 ILE A O 1
ATOM 2292 N N . SER A 1 285 ? -15.963 -8.318 8.100 1.00 89.38 285 SER A N 1
ATOM 2293 C CA . SER A 1 285 ? -15.819 -9.543 8.878 1.00 89.38 285 SER A CA 1
ATOM 2294 C C . SER A 1 285 ? -15.648 -9.245 10.359 1.00 89.38 285 SER A C 1
ATOM 2296 O O . SER A 1 285 ? -14.885 -8.374 10.773 1.00 89.38 285 SER A O 1
ATOM 2298 N N . PHE A 1 286 ? -16.366 -9.992 11.198 1.00 83.50 286 PHE A N 1
ATOM 2299 C CA . PHE A 1 286 ? -16.116 -9.953 12.633 1.00 83.50 286 PHE A CA 1
ATOM 2300 C C . PHE A 1 286 ? -14.790 -10.621 12.927 1.00 83.50 286 PHE A C 1
ATOM 2302 O O . PHE A 1 286 ? -14.553 -11.769 12.542 1.00 83.50 286 PHE A O 1
ATOM 2309 N N . VAL A 1 287 ? -13.967 -9.934 13.705 1.00 78.44 287 VAL A N 1
ATOM 2310 C CA . VAL A 1 287 ? -12.737 -10.519 14.215 1.00 78.44 287 VAL A CA 1
ATOM 2311 C C . VAL A 1 287 ? -13.138 -11.456 15.351 1.00 78.44 287 VAL A C 1
ATOM 2313 O O . VAL A 1 287 ? -13.263 -11.055 16.510 1.00 78.44 287 VAL A O 1
ATOM 2316 N N . SER A 1 288 ? -13.405 -12.722 15.012 1.00 54.69 288 SER A N 1
ATOM 2317 C CA . SER A 1 288 ? -13.758 -13.771 15.969 1.00 54.69 288 SER A CA 1
ATOM 2318 C C . SER A 1 288 ? -12.528 -14.256 16.732 1.00 54.69 288 SER A C 1
ATOM 2320 O O . SER A 1 288 ? -12.264 -15.448 16.787 1.00 54.69 288 SER A O 1
ATOM 2322 N N . GLU A 1 289 ? -11.744 -13.357 17.317 1.00 46.81 289 GLU A N 1
ATOM 2323 C CA . GLU A 1 289 ? -10.720 -13.742 18.277 1.00 46.81 289 GLU A CA 1
ATOM 2324 C C . GLU A 1 289 ? -10.314 -12.561 19.154 1.00 46.81 289 GLU A C 1
ATOM 2326 O O . GLU A 1 289 ? -10.066 -11.448 18.698 1.00 46.81 289 GLU A O 1
ATOM 2331 N N . LYS A 1 290 ? -10.260 -12.849 20.455 1.00 42.47 290 LYS A N 1
ATOM 2332 C CA . LYS A 1 290 ? -9.913 -11.977 21.578 1.00 42.47 290 LYS A CA 1
ATOM 2333 C C . LYS A 1 290 ? -8.491 -11.390 21.470 1.00 42.47 290 LYS A C 1
ATOM 2335 O O . LYS A 1 290 ? -7.667 -11.620 22.355 1.00 42.47 290 LYS A O 1
ATOM 2340 N N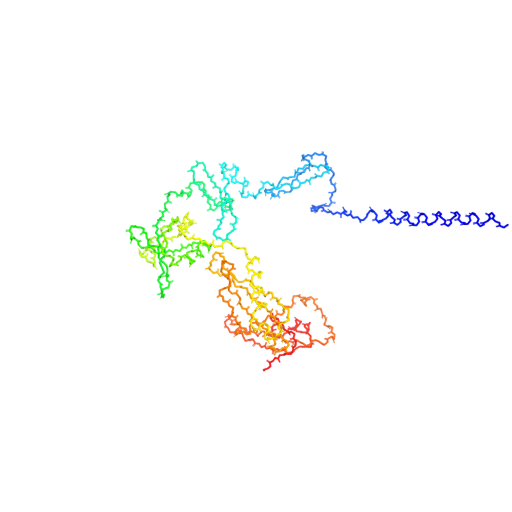 . LYS A 1 291 ? -8.178 -10.569 20.468 1.00 45.31 291 LYS A N 1
ATOM 2341 C CA . LYS A 1 291 ? -7.137 -9.539 20.620 1.00 45.31 291 LYS A CA 1
ATOM 2342 C C . LYS A 1 291 ? -7.781 -8.320 21.264 1.00 45.31 291 LYS A C 1
ATOM 2344 O O . LYS A 1 291 ? -7.990 -7.286 20.648 1.00 45.31 291 LYS A O 1
ATOM 2349 N N . GLN A 1 292 ? -8.161 -8.502 22.525 1.00 54.44 292 GLN A N 1
ATOM 2350 C CA . GLN A 1 292 ? -8.685 -7.433 23.360 1.00 54.44 292 GLN A CA 1
ATOM 2351 C C . GLN A 1 292 ? -7.585 -6.372 23.476 1.00 54.44 292 GLN A C 1
ATOM 2353 O O . GLN A 1 292 ? -6.489 -6.688 23.947 1.00 54.44 292 GLN A O 1
ATOM 2358 N N . LYS A 1 293 ? -7.849 -5.160 22.973 1.00 60.19 293 LYS A N 1
ATOM 2359 C CA . LYS A 1 293 ? -6.935 -4.021 23.097 1.00 60.19 293 LYS A CA 1
ATOM 2360 C C . LYS A 1 293 ? -6.658 -3.825 24.586 1.00 60.19 293 LYS A C 1
ATOM 2362 O O . LYS A 1 293 ? -7.584 -3.627 25.368 1.00 60.19 293 LYS A O 1
ATOM 2367 N N . LEU A 1 294 ? -5.399 -3.977 24.975 1.00 74.25 294 LEU A N 1
ATOM 2368 C CA . LEU A 1 294 ? -4.962 -3.684 26.330 1.00 74.25 294 LEU A CA 1
ATOM 2369 C C . LEU A 1 294 ? -4.612 -2.203 26.396 1.00 74.25 294 LEU A C 1
ATOM 2371 O O . LEU A 1 294 ? -3.929 -1.698 25.507 1.00 74.25 294 LEU A O 1
ATOM 2375 N N . TYR A 1 295 ? -5.050 -1.534 27.452 1.00 80.88 295 TYR A N 1
ATOM 2376 C CA . TYR A 1 295 ? -4.453 -0.276 27.867 1.00 80.88 295 TYR A CA 1
ATOM 2377 C C . TYR A 1 295 ? -3.003 -0.545 28.279 1.00 80.88 295 TYR A C 1
ATOM 2379 O O . TYR A 1 295 ? -2.720 -1.530 28.976 1.00 80.88 295 TYR A O 1
ATOM 2387 N N . ASP A 1 296 ? -2.091 0.299 27.805 1.00 82.19 296 ASP A N 1
ATOM 2388 C CA . ASP A 1 296 ? -0.697 0.261 28.225 1.00 82.19 296 ASP A CA 1
ATOM 2389 C C . ASP A 1 296 ? -0.518 0.914 29.605 1.00 82.19 296 ASP A C 1
ATOM 2391 O O . ASP A 1 296 ? -1.434 1.509 30.175 1.00 82.19 296 ASP A O 1
ATOM 2395 N N . CYS A 1 297 ? 0.675 0.747 30.167 1.00 84.19 297 CYS A N 1
ATOM 2396 C CA . CYS A 1 297 ? 1.021 1.231 31.497 1.00 84.19 297 CYS A CA 1
ATOM 2397 C C . CYS A 1 297 ? 1.880 2.503 31.480 1.00 84.19 297 CYS A C 1
ATOM 2399 O O . CYS A 1 297 ? 2.493 2.827 32.499 1.00 84.19 297 CYS A O 1
ATOM 2401 N N . ILE A 1 298 ? 1.956 3.219 30.350 1.00 79.38 298 ILE A N 1
ATOM 2402 C CA . ILE A 1 298 ? 2.879 4.352 30.179 1.00 79.38 298 ILE A CA 1
ATOM 2403 C C . ILE A 1 298 ? 2.586 5.455 31.203 1.00 79.38 298 ILE A C 1
ATOM 2405 O O . ILE A 1 298 ? 3.510 5.980 31.823 1.00 79.38 298 ILE A O 1
ATOM 2409 N N . GLU A 1 299 ? 1.309 5.745 31.458 1.00 79.81 299 GLU A N 1
ATOM 2410 C CA . GLU A 1 299 ? 0.885 6.782 32.411 1.00 79.81 299 GLU A CA 1
ATOM 2411 C C . GLU A 1 299 ? 1.277 6.478 33.869 1.00 79.81 299 GLU A C 1
ATOM 2413 O O . GLU A 1 299 ? 1.386 7.389 34.689 1.00 79.81 299 GLU A O 1
ATOM 2418 N N . PHE A 1 300 ? 1.546 5.210 34.195 1.00 82.81 300 PHE A N 1
ATOM 2419 C CA . PHE A 1 300 ? 1.865 4.759 35.552 1.00 82.81 300 PHE A CA 1
ATOM 2420 C C . PHE A 1 300 ? 3.349 4.430 35.756 1.00 82.81 300 PHE A C 1
ATOM 2422 O O . PHE A 1 300 ? 3.747 4.072 36.863 1.00 82.81 300 PHE A O 1
ATOM 2429 N N . ALA A 1 301 ? 4.186 4.583 34.725 1.00 73.25 301 ALA A N 1
ATOM 2430 C CA . ALA A 1 301 ? 5.600 4.202 34.758 1.00 73.25 301 ALA A CA 1
ATOM 2431 C C . ALA A 1 301 ? 6.443 4.975 35.795 1.00 73.25 301 ALA A C 1
ATOM 2433 O O . ALA A 1 301 ? 7.519 4.518 36.177 1.00 73.25 301 ALA A O 1
ATOM 2434 N N . ILE A 1 302 ? 5.963 6.138 36.248 1.00 75.75 302 ILE A N 1
ATOM 2435 C CA . ILE A 1 302 ? 6.651 7.031 37.197 1.00 75.75 302 ILE A CA 1
ATOM 2436 C C . ILE A 1 302 ? 5.890 7.220 38.519 1.00 75.75 302 ILE A C 1
ATOM 2438 O O . ILE A 1 302 ? 6.227 8.103 39.307 1.00 75.75 302 ILE A O 1
ATOM 2442 N N . VAL A 1 303 ? 4.841 6.431 38.766 1.00 81.38 303 VAL A N 1
ATOM 2443 C CA . VAL A 1 303 ? 4.002 6.575 39.962 1.00 81.38 303 VAL A CA 1
ATOM 2444 C C . VAL A 1 303 ? 4.606 5.796 41.134 1.00 81.38 303 VAL A C 1
ATOM 2446 O O . VAL A 1 303 ? 4.769 4.582 41.063 1.00 81.38 303 VAL A O 1
ATOM 2449 N N . GLU A 1 304 ? 4.909 6.486 42.239 1.00 79.06 304 GLU A N 1
ATOM 2450 C CA . GLU A 1 304 ? 5.471 5.862 43.452 1.00 79.06 304 GLU A CA 1
ATOM 2451 C C . GLU A 1 304 ? 4.406 5.224 44.360 1.00 79.06 304 GLU A C 1
ATOM 2453 O O . GLU A 1 304 ? 4.692 4.277 45.092 1.00 79.06 304 GLU A O 1
ATOM 2458 N N . THR A 1 305 ? 3.174 5.745 44.337 1.00 85.19 305 THR A N 1
ATOM 2459 C CA . THR A 1 305 ? 2.062 5.263 45.173 1.00 85.19 305 THR A CA 1
ATOM 2460 C C . THR A 1 305 ? 0.732 5.373 44.437 1.00 85.19 305 THR A C 1
ATOM 2462 O O . THR A 1 305 ? 0.452 6.388 43.802 1.00 85.19 305 THR A O 1
ATOM 2465 N N . CYS A 1 306 ? -0.098 4.335 44.538 1.00 87.69 306 CYS A N 1
ATOM 2466 C CA . CYS A 1 306 ? -1.428 4.312 43.936 1.00 87.69 306 CYS A CA 1
ATOM 2467 C C . CYS A 1 306 ? -2.487 4.895 44.873 1.00 87.69 306 CYS A C 1
ATOM 2469 O O . CYS A 1 306 ? -2.426 4.724 46.093 1.00 87.69 306 CYS A O 1
ATOM 2471 N N . THR A 1 307 ? -3.481 5.571 44.297 1.00 83.88 307 THR A N 1
ATOM 2472 C CA . THR A 1 307 ? -4.653 6.043 45.038 1.00 83.88 307 THR A CA 1
ATOM 2473 C C . THR A 1 307 ? -5.530 4.862 45.463 1.00 83.88 307 THR A C 1
ATOM 2475 O O . THR A 1 307 ? -5.549 3.810 44.825 1.00 83.88 307 THR A O 1
ATOM 2478 N N . SER A 1 308 ? -6.298 5.033 46.542 1.00 78.75 308 SER A N 1
ATOM 2479 C CA . SER A 1 308 ? -7.243 4.020 47.039 1.00 78.75 308 SER A CA 1
ATOM 2480 C C . SER A 1 308 ? -8.551 3.959 46.235 1.00 78.75 308 SER A C 1
ATOM 2482 O O . SER A 1 308 ? -9.572 3.498 46.748 1.00 78.75 308 SER A O 1
ATOM 2484 N N . GLU A 1 309 ? -8.568 4.516 45.026 1.00 81.25 309 GLU A N 1
ATOM 2485 C CA . GLU A 1 309 ? -9.749 4.543 44.172 1.00 81.25 309 GLU A CA 1
ATOM 2486 C C . GLU A 1 309 ? -10.014 3.139 43.622 1.00 81.25 309 GLU A C 1
ATOM 2488 O O . GLU A 1 309 ? -9.089 2.434 43.218 1.00 81.25 309 GLU A O 1
ATOM 2493 N N . HIS A 1 310 ? -11.270 2.697 43.680 1.00 84.00 310 HIS A N 1
ATOM 2494 C CA . HIS A 1 310 ? -11.645 1.329 43.337 1.00 84.00 310 HIS A CA 1
ATOM 2495 C C . HIS A 1 310 ? -12.349 1.299 41.982 1.00 84.00 310 HIS A C 1
ATOM 2497 O O . HIS A 1 310 ? -13.559 1.509 41.907 1.00 84.00 310 HIS A O 1
ATOM 2503 N N . ASP A 1 311 ? -11.577 1.020 40.935 1.00 86.31 311 ASP A N 1
ATOM 2504 C CA . ASP A 1 311 ? -12.045 0.853 39.560 1.00 86.31 311 ASP A CA 1
ATOM 2505 C C . ASP A 1 311 ? -11.405 -0.414 38.967 1.00 86.31 311 ASP A C 1
ATOM 2507 O O . ASP A 1 311 ? -10.316 -0.355 38.399 1.00 86.31 311 ASP A O 1
ATOM 2511 N N . PRO A 1 312 ? -11.993 -1.598 39.209 1.00 88.62 312 PRO A N 1
ATOM 2512 C CA . PRO A 1 312 ? -11.308 -2.870 39.028 1.00 88.62 312 PRO A CA 1
ATOM 2513 C C . PRO A 1 312 ? -10.877 -3.094 37.581 1.00 88.62 312 PRO A C 1
ATOM 2515 O O . PRO A 1 312 ? -11.648 -2.856 36.654 1.00 88.62 312 PRO A O 1
ATOM 2518 N N . VAL A 1 313 ? -9.680 -3.650 37.400 1.00 90.25 313 VAL A N 1
ATOM 2519 C CA . VAL A 1 313 ? -9.112 -3.974 36.085 1.00 90.25 313 VAL A CA 1
ATOM 2520 C C . VAL A 1 313 ? -8.633 -5.421 36.030 1.00 90.25 313 VAL A C 1
ATOM 2522 O O . VAL A 1 313 ? -8.304 -6.030 37.048 1.00 90.25 313 VAL A O 1
ATOM 2525 N N . CYS A 1 314 ? -8.533 -5.958 34.820 1.00 91.00 314 CYS A N 1
ATOM 2526 C CA . CYS A 1 314 ? -7.985 -7.274 34.543 1.00 91.00 314 CYS A CA 1
ATOM 2527 C C . CYS A 1 314 ? -6.702 -7.108 33.731 1.00 91.00 314 CYS A C 1
ATOM 2529 O O . CYS A 1 314 ? -6.739 -6.711 32.564 1.00 91.00 314 CYS A O 1
ATOM 2531 N N . ALA A 1 315 ? -5.558 -7.402 34.341 1.00 91.25 315 ALA A N 1
ATOM 2532 C CA . ALA A 1 315 ? -4.259 -7.237 33.704 1.00 91.25 315 ALA A CA 1
ATOM 2533 C C . ALA A 1 315 ? -3.766 -8.542 33.081 1.00 91.25 315 ALA A C 1
ATOM 2535 O O . ALA A 1 315 ? -3.958 -9.631 33.633 1.00 91.25 315 ALA A O 1
ATOM 2536 N N . LYS A 1 316 ? -3.095 -8.421 31.937 1.00 88.50 316 LYS A N 1
ATOM 2537 C CA . LYS A 1 316 ? -2.417 -9.524 31.265 1.00 88.50 316 LYS A CA 1
ATOM 2538 C C . LYS A 1 316 ? -0.976 -9.595 31.756 1.00 88.50 316 LYS A C 1
ATOM 2540 O O . LYS A 1 316 ? -0.182 -8.687 31.519 1.00 88.50 316 LYS A O 1
ATOM 2545 N N . ILE A 1 317 ? -0.650 -10.688 32.428 1.00 86.44 317 ILE A N 1
ATOM 2546 C CA . ILE A 1 317 ? 0.650 -10.944 33.040 1.00 86.44 317 ILE A CA 1
ATOM 2547 C C . ILE A 1 317 ? 1.421 -11.947 32.192 1.00 86.44 317 ILE A C 1
ATOM 2549 O O . ILE A 1 317 ? 0.899 -12.992 31.798 1.00 86.44 317 ILE A O 1
ATOM 2553 N N . GLN A 1 318 ? 2.680 -11.624 31.935 1.00 84.38 318 GLN A N 1
ATOM 2554 C CA . GLN A 1 318 ? 3.643 -12.479 31.271 1.00 84.38 318 GLN A CA 1
ATOM 2555 C C . GLN A 1 318 ? 4.628 -13.046 32.294 1.00 84.38 318 GLN A C 1
ATOM 2557 O O . GLN A 1 318 ? 5.267 -12.299 33.032 1.00 84.38 318 GLN A O 1
ATOM 2562 N N . GLU A 1 319 ? 4.782 -14.369 32.295 1.00 81.31 319 GLU A N 1
ATOM 2563 C CA . GLU A 1 319 ? 5.763 -15.066 33.127 1.00 81.31 319 GLU A CA 1
ATOM 2564 C C . GLU A 1 319 ? 7.128 -15.116 32.413 1.00 81.31 319 GLU A C 1
ATOM 2566 O O . GLU A 1 319 ? 7.248 -15.578 31.275 1.00 81.31 319 GLU A O 1
ATOM 2571 N N . LEU A 1 320 ? 8.166 -14.608 33.073 1.00 68.12 320 LEU A N 1
ATOM 2572 C CA . LEU A 1 320 ? 9.554 -14.633 32.627 1.00 68.12 320 LEU A CA 1
ATOM 2573 C C . LEU A 1 320 ? 10.185 -15.959 33.060 1.00 68.12 320 LEU A C 1
ATOM 2575 O O . LEU A 1 320 ? 10.555 -16.131 34.221 1.00 68.12 320 LEU A O 1
ATOM 2579 N N . ILE A 1 321 ? 10.312 -16.901 32.122 1.00 65.31 321 ILE A N 1
ATOM 2580 C CA . ILE A 1 321 ? 11.010 -18.170 32.355 1.00 65.31 321 ILE A CA 1
ATOM 2581 C C . ILE A 1 321 ? 12.497 -17.979 32.013 1.00 65.31 321 ILE A C 1
ATOM 2583 O O . ILE A 1 321 ? 12.815 -17.707 30.851 1.00 65.31 321 ILE A O 1
ATOM 2587 N N . PRO A 1 322 ? 13.427 -18.125 32.975 1.00 60.72 322 PRO A N 1
ATOM 2588 C CA . PRO A 1 322 ? 14.853 -17.992 32.696 1.00 60.72 322 PRO A CA 1
ATOM 2589 C C . PRO A 1 322 ? 15.322 -19.065 31.701 1.00 60.72 322 PRO A C 1
ATOM 2591 O O . PRO A 1 322 ? 15.176 -20.257 31.963 1.00 60.72 322 PRO A O 1
ATOM 2594 N N . GLY A 1 323 ? 15.907 -18.646 30.573 1.00 62.56 323 GLY A N 1
ATOM 2595 C CA . GLY A 1 323 ? 16.555 -19.542 29.603 1.00 62.56 323 GLY A CA 1
ATOM 2596 C C . GLY A 1 323 ? 15.710 -19.996 28.403 1.00 62.56 323 GLY A C 1
ATOM 2597 O O . GLY A 1 323 ? 16.179 -20.843 27.648 1.00 62.56 323 GLY A O 1
ATOM 2598 N N . ILE A 1 324 ? 14.505 -19.450 28.191 1.00 57.50 324 ILE A N 1
ATOM 2599 C CA . ILE A 1 324 ? 13.671 -19.760 27.014 1.00 57.50 324 ILE A CA 1
ATOM 2600 C C . ILE A 1 324 ? 13.611 -18.551 26.070 1.00 57.50 324 ILE A C 1
ATOM 2602 O O . ILE A 1 324 ? 13.060 -17.508 26.422 1.00 57.50 324 ILE A O 1
ATOM 2606 N N . ASN A 1 325 ? 14.128 -18.710 24.846 1.00 48.88 325 ASN A N 1
ATOM 2607 C CA . ASN A 1 325 ? 13.961 -17.736 23.765 1.00 48.88 325 ASN A CA 1
ATOM 2608 C C . ASN A 1 325 ? 12.542 -17.839 23.170 1.00 48.88 325 ASN A C 1
ATOM 2610 O O . ASN A 1 325 ? 12.204 -18.736 22.401 1.00 48.88 325 ASN A O 1
ATOM 2614 N N . GLU A 1 326 ? 11.715 -16.894 23.600 1.00 49.97 326 GLU A N 1
ATOM 2615 C CA . GLU A 1 326 ? 10.595 -16.246 22.905 1.00 49.97 326 GLU A CA 1
ATOM 2616 C C . GLU A 1 326 ? 9.403 -17.006 22.308 1.00 49.97 326 GLU A C 1
ATOM 2618 O O . GLU A 1 326 ? 8.421 -16.347 21.977 1.00 49.97 326 GLU A O 1
ATOM 2623 N N . SER A 1 327 ? 9.366 -18.335 22.267 1.00 42.62 327 SER A N 1
ATOM 2624 C CA . SER A 1 327 ? 8.282 -19.043 21.551 1.00 42.62 327 SER A CA 1
ATOM 2625 C C . SER A 1 327 ? 7.187 -19.686 22.418 1.00 42.62 327 SER A C 1
ATOM 2627 O O . SER A 1 327 ? 6.142 -20.053 21.888 1.00 42.62 327 SER A O 1
ATOM 2629 N N . THR A 1 328 ? 7.330 -19.741 23.747 1.00 46.34 328 THR A N 1
ATOM 2630 C CA . THR A 1 328 ? 6.250 -20.181 24.662 1.00 46.34 328 THR A CA 1
ATOM 2631 C C . THR A 1 328 ? 6.213 -19.331 25.931 1.00 46.34 328 THR A C 1
ATOM 2633 O O . THR A 1 328 ? 6.585 -19.773 27.017 1.00 46.34 328 THR A O 1
ATOM 2636 N N . LYS A 1 329 ? 5.793 -18.069 25.796 1.00 60.44 329 LYS A N 1
ATOM 2637 C CA . LYS A 1 329 ? 5.517 -17.179 26.935 1.00 60.44 329 LYS A CA 1
ATOM 2638 C C . LYS A 1 329 ? 4.137 -17.538 27.509 1.00 60.44 329 LYS A C 1
ATOM 2640 O O . LYS A 1 329 ? 3.123 -17.283 26.864 1.00 60.44 329 LYS A O 1
ATOM 2645 N N . ASN A 1 330 ? 4.086 -18.130 28.706 1.00 72.19 330 ASN A N 1
ATOM 2646 C CA . ASN A 1 330 ? 2.820 -18.353 29.412 1.00 72.19 330 ASN A CA 1
ATOM 2647 C C . ASN A 1 330 ? 2.217 -16.999 29.805 1.00 72.19 330 ASN A C 1
ATOM 2649 O O . ASN A 1 330 ? 2.849 -16.205 30.505 1.00 72.19 330 ASN A O 1
ATOM 2653 N N . MET A 1 331 ? 0.995 -16.742 29.341 1.00 78.56 331 MET A N 1
ATOM 2654 C CA . MET A 1 331 ? 0.240 -15.533 29.660 1.00 78.56 331 MET A CA 1
ATOM 2655 C C . MET A 1 331 ? -0.908 -15.883 30.604 1.00 78.56 331 MET A C 1
ATOM 2657 O O . MET A 1 331 ? -1.631 -16.852 30.377 1.00 78.56 331 MET A O 1
ATOM 2661 N N . LYS A 1 332 ? -1.079 -15.088 31.659 1.00 86.88 332 LYS A N 1
ATOM 2662 C CA . LYS A 1 332 ? -2.140 -15.243 32.662 1.00 86.88 332 LYS A CA 1
ATOM 2663 C C . LYS A 1 332 ? -2.899 -13.931 32.811 1.00 86.88 332 LYS A C 1
ATOM 2665 O O . LYS A 1 332 ? -2.350 -12.863 32.563 1.00 86.88 332 LYS A O 1
ATOM 2670 N N . TRP A 1 333 ? -4.156 -14.015 33.222 1.00 88.25 333 TRP A N 1
ATOM 2671 C CA . TRP A 1 333 ? -4.976 -12.850 33.541 1.00 88.25 333 TRP A CA 1
ATOM 2672 C C . TRP A 1 333 ? -5.168 -12.758 35.050 1.00 88.25 333 TRP A C 1
ATOM 2674 O O . TRP A 1 333 ? -5.338 -13.786 35.708 1.00 88.25 333 TRP A O 1
ATOM 2684 N N . LYS A 1 334 ? -5.109 -11.546 35.601 1.00 91.50 334 LYS A N 1
ATOM 2685 C CA . LYS A 1 334 ? -5.229 -11.310 37.042 1.00 91.50 334 LYS A CA 1
ATOM 2686 C C . LYS A 1 334 ? -6.020 -10.037 37.324 1.00 91.50 334 LYS A C 1
ATOM 2688 O O . LYS A 1 334 ? -5.810 -9.024 36.662 1.00 91.50 334 LYS A O 1
ATOM 2693 N N . ASP A 1 335 ? -6.898 -10.111 38.318 1.00 93.12 335 ASP A N 1
ATOM 2694 C CA . ASP A 1 335 ? -7.672 -8.971 38.807 1.00 93.12 335 ASP A CA 1
ATOM 2695 C C . ASP A 1 335 ? -6.818 -8.036 39.670 1.00 93.12 335 ASP A C 1
ATOM 2697 O O . ASP A 1 335 ? -6.033 -8.491 40.508 1.00 93.12 335 ASP A O 1
ATOM 2701 N N . PHE A 1 336 ? -7.042 -6.735 39.508 1.00 92.88 336 PHE A N 1
ATOM 2702 C CA . PHE A 1 336 ? -6.490 -5.662 40.332 1.00 92.88 336 PHE A CA 1
ATOM 2703 C C . PHE A 1 336 ? -7.591 -4.671 40.714 1.00 92.88 336 PHE A C 1
ATOM 2705 O O . PHE A 1 336 ? -8.618 -4.573 40.038 1.00 92.88 336 PHE A O 1
ATOM 2712 N N . SER A 1 337 ? -7.386 -3.934 41.807 1.00 91.94 337 SER A N 1
ATOM 2713 C CA . SER A 1 337 ? -8.387 -2.990 42.318 1.00 91.94 337 SER A CA 1
ATOM 2714 C C . SER A 1 337 ? -8.513 -1.740 41.451 1.00 91.94 337 SER A C 1
ATOM 2716 O O . SER A 1 337 ? -9.573 -1.121 41.459 1.00 91.94 337 SER A O 1
ATOM 2718 N N . ASN A 1 338 ? -7.435 -1.373 40.749 1.00 89.25 338 ASN A N 1
ATOM 2719 C CA . ASN A 1 338 ? -7.369 -0.279 39.784 1.00 89.25 338 ASN A CA 1
ATOM 2720 C C . ASN A 1 338 ? -6.187 -0.427 38.810 1.00 89.25 338 ASN A C 1
ATOM 2722 O O . ASN A 1 338 ? -5.311 -1.279 38.990 1.00 89.25 338 ASN A O 1
ATOM 2726 N N . ALA A 1 339 ? -6.174 0.415 37.772 1.00 89.75 339 ALA A N 1
ATOM 2727 C CA . ALA A 1 339 ? -5.137 0.456 36.739 1.00 89.75 339 ALA A CA 1
ATOM 2728 C C . ALA A 1 339 ? -3.729 0.720 37.297 1.00 89.75 339 ALA A C 1
ATOM 2730 O O . ALA A 1 339 ? -2.769 0.081 36.870 1.00 89.75 339 ALA A O 1
ATOM 2731 N N . CYS A 1 340 ? -3.603 1.604 38.291 1.00 90.75 340 CYS A N 1
ATOM 2732 C CA . CYS A 1 340 ? -2.316 1.906 38.911 1.00 90.75 340 CYS A CA 1
ATOM 2733 C C . CYS A 1 340 ? -1.726 0.672 39.607 1.00 90.75 340 CYS A C 1
ATOM 2735 O O . CYS A 1 340 ? -0.561 0.340 39.388 1.00 90.75 340 CYS A O 1
ATOM 2737 N N . GLU A 1 341 ? -2.526 -0.051 40.397 1.00 92.12 341 GLU A N 1
ATOM 2738 C CA . GLU A 1 341 ? -2.094 -1.290 41.057 1.00 92.12 341 GLU A CA 1
ATOM 2739 C C . GLU A 1 341 ? -1.687 -2.364 40.043 1.00 92.12 341 GLU A C 1
ATOM 2741 O O . GLU A 1 341 ? -0.714 -3.083 40.267 1.00 92.12 341 GLU A O 1
ATOM 2746 N N . ALA A 1 342 ? -2.404 -2.466 38.920 1.00 91.69 342 ALA A N 1
ATOM 2747 C CA . ALA A 1 342 ? -2.040 -3.371 37.835 1.00 91.69 342 ALA A CA 1
ATOM 2748 C C . ALA A 1 342 ? -0.700 -2.994 37.192 1.00 91.69 342 ALA A C 1
ATOM 2750 O O . ALA A 1 342 ? 0.138 -3.863 36.972 1.00 91.69 342 ALA A O 1
ATOM 2751 N N . CYS A 1 343 ? -0.483 -1.714 36.897 1.00 89.81 343 CYS A N 1
ATOM 2752 C CA . CYS A 1 343 ? 0.683 -1.251 36.150 1.00 89.81 343 CYS A CA 1
ATOM 2753 C C . CYS A 1 343 ? 1.958 -1.100 36.985 1.00 89.81 343 CYS A C 1
ATOM 2755 O O . CYS A 1 343 ? 3.057 -1.213 36.449 1.00 89.81 343 CYS A O 1
ATOM 2757 N N . THR A 1 344 ? 1.827 -0.891 38.294 1.00 88.31 344 THR A N 1
ATOM 2758 C CA . THR A 1 344 ? 2.958 -0.864 39.240 1.00 88.31 344 THR A CA 1
ATOM 2759 C C . THR A 1 344 ? 3.305 -2.253 39.785 1.00 88.31 344 THR A C 1
ATOM 2761 O O . THR A 1 344 ? 4.267 -2.420 40.539 1.00 88.31 344 THR A O 1
ATOM 2764 N N . TYR A 1 345 ? 2.546 -3.283 39.399 1.00 87.88 345 TYR A N 1
ATOM 2765 C CA . TYR A 1 345 ? 2.800 -4.652 39.815 1.00 87.88 345 TYR A CA 1
ATOM 2766 C C . TYR A 1 345 ? 4.110 -5.193 39.229 1.00 87.88 345 TYR A C 1
ATOM 2768 O O . TYR A 1 345 ? 4.260 -5.343 38.017 1.00 87.88 345 TYR A O 1
ATOM 2776 N N . SER A 1 346 ? 5.026 -5.593 40.112 1.00 75.62 346 SER A N 1
ATOM 2777 C CA . SER A 1 346 ? 6.249 -6.313 39.752 1.00 75.62 346 SER A CA 1
ATOM 2778 C C . SER A 1 346 ? 6.342 -7.613 40.549 1.00 75.62 346 SER A C 1
ATOM 2780 O O . SER A 1 346 ? 6.670 -7.613 41.738 1.00 75.62 346 SER A O 1
ATOM 2782 N N . GLY A 1 347 ? 6.063 -8.744 39.899 1.00 72.06 347 GLY A N 1
ATOM 2783 C CA . GLY A 1 347 ? 6.333 -10.063 40.473 1.00 72.06 347 GLY A CA 1
ATOM 2784 C C . GLY A 1 347 ? 7.817 -10.434 40.362 1.00 72.06 347 GLY A C 1
ATOM 2785 O O . GLY A 1 347 ? 8.578 -9.800 39.638 1.00 72.06 347 GLY A O 1
ATOM 2786 N N . LYS A 1 348 ? 8.255 -11.494 41.058 1.00 73.94 348 LYS A N 1
ATOM 2787 C CA . LYS A 1 348 ? 9.656 -11.971 40.977 1.00 73.94 348 LYS A CA 1
ATOM 2788 C C . LYS A 1 348 ? 10.052 -12.445 39.571 1.00 73.94 348 LYS A C 1
ATOM 2790 O O . LYS A 1 348 ? 11.223 -12.380 39.218 1.00 73.94 348 LYS A O 1
ATOM 2795 N N . THR A 1 349 ? 9.088 -12.951 38.807 1.00 77.25 349 THR A N 1
ATOM 2796 C CA . THR A 1 349 ? 9.252 -13.504 37.453 1.00 77.25 349 THR A CA 1
ATOM 2797 C C . THR A 1 349 ? 8.060 -13.134 36.572 1.00 77.25 349 THR A C 1
ATOM 2799 O O . THR A 1 349 ? 7.699 -13.883 35.675 1.00 77.25 349 THR A O 1
ATOM 2802 N N . GLU A 1 350 ? 7.380 -12.025 36.855 1.00 83.81 350 GLU A N 1
ATOM 2803 C CA . GLU A 1 350 ? 6.117 -11.672 36.204 1.00 83.81 350 GLU A CA 1
ATOM 2804 C C . GLU A 1 350 ? 6.099 -10.183 35.871 1.00 83.81 350 GLU A C 1
ATOM 2806 O O . GLU A 1 350 ? 6.454 -9.357 36.712 1.00 83.81 350 GLU A O 1
ATOM 2811 N N . THR A 1 351 ? 5.663 -9.850 34.657 1.00 83.56 351 THR A N 1
ATOM 2812 C CA . THR A 1 351 ? 5.504 -8.467 34.193 1.00 83.56 351 THR A CA 1
ATOM 2813 C C . THR A 1 351 ? 4.126 -8.259 33.577 1.00 83.56 351 THR A C 1
ATOM 2815 O O . THR A 1 351 ? 3.556 -9.180 32.986 1.00 83.56 351 THR A O 1
ATOM 2818 N N . VAL A 1 352 ? 3.566 -7.063 33.739 1.00 87.06 352 VAL A N 1
ATOM 2819 C CA . VAL A 1 352 ? 2.282 -6.689 33.144 1.00 87.06 352 VAL A CA 1
ATOM 2820 C C . VAL A 1 352 ? 2.522 -6.171 31.733 1.00 87.06 352 VAL A C 1
ATOM 2822 O O . VAL A 1 352 ? 3.305 -5.255 31.518 1.00 87.06 352 VAL A O 1
ATOM 2825 N N . VAL A 1 353 ? 1.833 -6.773 30.767 1.00 85.38 353 VAL A N 1
ATOM 2826 C CA . VAL A 1 353 ? 1.890 -6.380 29.349 1.00 85.38 353 VAL A CA 1
ATOM 2827 C C . VAL A 1 353 ? 0.894 -5.253 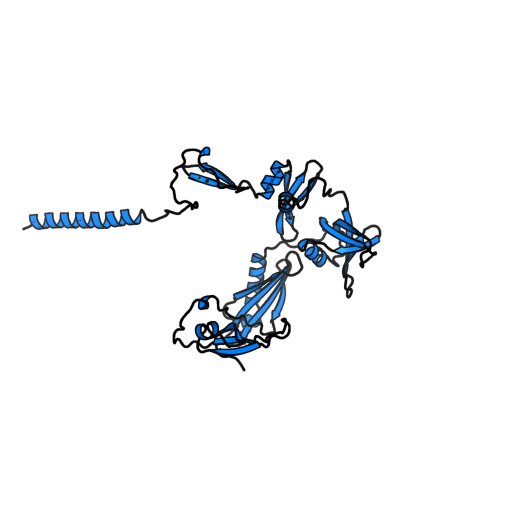29.055 1.00 85.38 353 VAL A C 1
ATOM 2829 O O . VAL A 1 353 ? 1.095 -4.460 28.144 1.00 85.38 353 VAL A O 1
ATOM 2832 N N . GLY A 1 354 ? -0.190 -5.200 29.827 1.00 84.62 354 GLY A N 1
ATOM 2833 C CA . GLY A 1 354 ? -1.257 -4.209 29.739 1.00 84.62 354 GLY A CA 1
ATOM 2834 C C . GLY A 1 354 ? -2.511 -4.707 30.459 1.00 84.62 354 GLY A C 1
ATOM 2835 O O . GLY A 1 354 ? -2.531 -5.830 30.975 1.00 84.62 354 GLY A O 1
ATOM 2836 N N . TYR A 1 355 ? -3.565 -3.898 30.505 1.00 87.44 355 TYR A N 1
ATOM 2837 C CA . TYR A 1 355 ? -4.789 -4.213 31.249 1.00 87.44 355 TYR A CA 1
ATOM 2838 C C . TYR A 1 355 ? -6.063 -3.851 30.485 1.00 87.44 355 TYR A C 1
ATOM 2840 O O . TYR A 1 355 ? -6.028 -3.189 29.455 1.00 87.44 355 TYR A O 1
ATOM 2848 N N . LYS A 1 356 ? -7.209 -4.310 30.983 1.00 86.56 356 LYS A N 1
ATOM 2849 C CA . LYS A 1 356 ? -8.541 -3.890 30.533 1.00 86.56 356 LYS A CA 1
ATOM 2850 C C . LYS A 1 356 ? -9.398 -3.500 31.728 1.00 86.56 356 LYS A C 1
ATOM 2852 O O . LYS A 1 356 ? -9.186 -4.026 32.820 1.00 86.56 356 LYS A O 1
ATOM 2857 N N . MET A 1 357 ? -10.380 -2.634 31.508 1.00 84.00 357 MET A N 1
ATOM 2858 C CA . MET A 1 357 ? -11.340 -2.265 32.548 1.00 84.00 357 MET A CA 1
ATOM 2859 C C . MET A 1 357 ? -12.250 -3.446 32.906 1.00 84.00 357 MET A C 1
ATOM 2861 O O . MET A 1 357 ? -12.600 -4.270 32.057 1.00 84.00 357 MET A O 1
ATOM 2865 N N . GLY A 1 358 ? -12.637 -3.527 34.175 1.00 84.25 358 GLY A N 1
ATOM 2866 C CA . GLY A 1 358 ? -13.442 -4.608 34.732 1.00 84.25 358 GLY A CA 1
ATOM 2867 C C . GLY A 1 358 ? -12.637 -5.845 35.144 1.00 84.25 358 GLY A C 1
ATOM 2868 O O . GLY A 1 358 ? -11.431 -5.947 34.944 1.00 84.25 358 GLY A O 1
ATOM 2869 N N . LYS A 1 359 ? -13.331 -6.822 35.733 1.00 87.06 359 LYS A N 1
ATOM 2870 C CA . LYS A 1 359 ? -12.727 -8.073 36.220 1.00 87.06 359 LYS A CA 1
ATOM 2871 C C . LYS A 1 359 ? -12.448 -9.074 35.098 1.00 87.06 359 LYS A C 1
ATOM 2873 O O . LYS A 1 359 ? -13.085 -9.061 34.042 1.00 87.06 359 LYS A O 1
ATOM 2878 N N . CYS A 1 360 ? -11.519 -9.986 35.346 1.00 83.38 360 CYS A N 1
ATOM 2879 C CA . CYS A 1 360 ? -11.203 -11.094 34.471 1.00 83.38 360 CYS A CA 1
ATOM 2880 C C . CYS A 1 360 ? -12.415 -12.015 34.321 1.00 83.38 360 CYS A C 1
ATOM 2882 O O . CYS A 1 360 ? -13.039 -12.442 35.290 1.00 83.38 360 CYS A O 1
ATOM 2884 N N . GLN A 1 361 ? -12.756 -12.312 33.070 1.00 75.19 361 GLN A N 1
ATOM 2885 C CA . GLN A 1 361 ? -13.746 -13.328 32.741 1.00 75.19 361 GLN A CA 1
ATOM 2886 C C . GLN A 1 361 ? -13.025 -14.677 32.787 1.00 75.19 361 GLN A C 1
ATOM 2888 O O . GLN A 1 361 ? -12.188 -14.933 31.920 1.00 75.19 361 GLN A O 1
ATOM 2893 N N . ASN A 1 362 ? -13.292 -15.469 33.828 1.00 54.53 362 ASN A N 1
ATOM 2894 C CA . ASN A 1 362 ? -12.775 -16.835 33.962 1.00 54.53 362 ASN A CA 1
ATOM 2895 C C . ASN A 1 362 ? -13.380 -17.774 32.921 1.00 54.53 362 ASN A C 1
ATOM 2897 O O . ASN A 1 362 ? -14.612 -17.684 32.705 1.00 54.53 362 ASN A O 1
#

Radius of gyration: 32.35 Å; chains: 1; bounding box: 54×95×78 Å